Protein AF-A0A6S7JVI0-F1 (afdb_monomer_lite)

Organism: Paramuricea clavata (NCBI:txid317549)

Secondary structure (DSSP, 8-state):
-----PPPP-----------------SSS-EEEEEEEEE-TTSS-EEEEEEEEETT--EEEEESTTHHHHHHHHHSSSTTTT-EEEETTGGGTHHHHHHHHHHHTT---EEEEETTEEEEEEEGGGTEEEEEGGGTS-S-GGGHHHHHT-SS-PPPPP-TTT-SGGGTT--SSPPPGGGG-GGGS-HHHHHHHHHHHHHHHHTT-

pLDDT: mean 85.47, std 18.98, range [30.75, 98.62]

Structure (mmCIF, N/CA/C/O backbone):
data_AF-A0A6S7JVI0-F1
#
_entry.id   AF-A0A6S7JVI0-F1
#
loop_
_atom_site.group_PDB
_atom_site.id
_atom_site.type_symbol
_atom_site.label_atom_id
_atom_site.label_alt_id
_atom_site.label_comp_id
_atom_site.label_asym_id
_atom_site.label_entity_id
_atom_site.label_seq_id
_atom_site.pdbx_PDB_ins_code
_atom_site.Cartn_x
_atom_site.Cartn_y
_atom_site.Cartn_z
_atom_site.occupancy
_atom_site.B_iso_or_equiv
_atom_site.auth_seq_id
_atom_site.auth_comp_id
_atom_site.auth_asym_id
_atom_site.auth_atom_id
_atom_site.pdbx_PDB_model_num
ATOM 1 N N . MET A 1 1 ? -23.544 -2.075 -13.991 1.00 35.91 1 MET A N 1
ATOM 2 C CA . MET A 1 1 ? -24.342 -3.307 -13.804 1.00 35.91 1 MET A CA 1
ATOM 3 C C . MET A 1 1 ? -23.448 -4.317 -13.113 1.00 35.91 1 MET A C 1
ATOM 5 O O . MET A 1 1 ? -22.547 -4.844 -13.748 1.00 35.91 1 MET A O 1
ATOM 9 N N . HIS A 1 2 ? -23.623 -4.495 -11.808 1.00 31.53 2 HIS A N 1
ATOM 10 C CA . HIS A 1 2 ? -22.890 -5.502 -11.042 1.00 31.53 2 HIS A CA 1
ATOM 11 C C . HIS A 1 2 ? -23.542 -6.876 -11.232 1.00 31.53 2 HIS A C 1
ATOM 13 O O . HIS A 1 2 ? -24.773 -6.946 -11.212 1.00 31.53 2 HIS A O 1
ATOM 19 N N . PRO A 1 3 ? -22.775 -7.968 -11.363 1.00 35.03 3 PRO A N 1
ATOM 20 C CA . PRO A 1 3 ? -23.314 -9.294 -11.145 1.00 35.03 3 PRO A CA 1
ATOM 21 C C . PRO A 1 3 ? -23.235 -9.620 -9.649 1.00 35.03 3 PRO A C 1
ATOM 23 O O . PRO A 1 3 ? -22.170 -9.917 -9.113 1.00 35.03 3 PRO A O 1
ATOM 26 N N . VAL A 1 4 ? -24.387 -9.555 -8.982 1.00 38.38 4 VAL A N 1
ATOM 27 C CA . VAL A 1 4 ? -24.609 -10.159 -7.663 1.00 38.38 4 VAL A CA 1
ATOM 28 C C . VAL A 1 4 ? -24.626 -11.675 -7.857 1.00 38.38 4 VAL A C 1
ATOM 30 O O . VAL A 1 4 ? -25.424 -12.182 -8.644 1.00 38.38 4 VAL A O 1
ATOM 33 N N . LYS A 1 5 ? -23.752 -12.411 -7.166 1.00 41.78 5 LYS A N 1
ATOM 34 C CA . LYS A 1 5 ? -23.909 -13.862 -7.004 1.00 41.78 5 LYS A CA 1
ATOM 35 C C . LYS A 1 5 ? -24.616 -14.127 -5.677 1.00 41.78 5 LYS A C 1
ATOM 37 O O . LYS A 1 5 ? -24.067 -13.841 -4.617 1.00 41.78 5 LYS A O 1
ATOM 42 N N . GLU A 1 6 ? -25.831 -14.662 -5.755 1.00 39.50 6 GLU A N 1
ATOM 43 C CA . GLU A 1 6 ? -26.578 -15.201 -4.615 1.00 39.50 6 GLU A CA 1
ATOM 44 C C . GLU A 1 6 ? -25.864 -16.439 -4.039 1.00 39.50 6 GLU A C 1
ATOM 46 O O . GLU A 1 6 ? -25.374 -17.290 -4.785 1.00 39.50 6 GLU A O 1
ATOM 51 N N . LYS A 1 7 ? -25.814 -16.551 -2.704 1.00 43.53 7 LYS A N 1
ATOM 52 C CA . LYS A 1 7 ? -25.431 -17.783 -1.989 1.00 43.53 7 LYS A CA 1
ATOM 53 C C . LYS A 1 7 ? -26.695 -18.573 -1.610 1.00 43.53 7 LYS A C 1
ATOM 55 O O . LYS A 1 7 ? -27.713 -17.949 -1.310 1.00 43.53 7 LYS A O 1
ATOM 60 N N . PRO A 1 8 ? -26.652 -19.919 -1.583 1.00 34.69 8 PRO A N 1
ATOM 61 C CA . PRO A 1 8 ? -27.821 -20.729 -1.264 1.00 34.69 8 PRO A CA 1
ATOM 62 C C . PRO A 1 8 ? -28.153 -20.673 0.234 1.00 34.69 8 PRO A C 1
ATOM 64 O O . PRO A 1 8 ? -27.266 -20.570 1.083 1.00 34.69 8 PRO A O 1
ATOM 67 N N . ALA A 1 9 ? -29.450 -20.755 0.538 1.00 36.62 9 ALA A N 1
ATOM 68 C CA . ALA A 1 9 ? -29.998 -20.784 1.890 1.00 36.62 9 ALA A CA 1
ATOM 69 C C . ALA A 1 9 ? -29.515 -22.017 2.673 1.00 36.62 9 ALA A C 1
ATOM 71 O O . ALA A 1 9 ? -29.503 -23.129 2.145 1.00 36.62 9 ALA A O 1
ATOM 72 N N . ARG A 1 10 ? -29.145 -21.825 3.945 1.00 36.16 10 ARG A N 1
ATOM 73 C CA . ARG A 1 10 ? -28.820 -22.914 4.874 1.00 36.16 10 ARG A CA 1
ATOM 74 C C . ARG A 1 10 ? -30.061 -23.231 5.709 1.00 36.16 10 ARG A C 1
ATOM 76 O O . ARG A 1 10 ? -30.545 -22.370 6.440 1.00 36.16 10 ARG A O 1
ATOM 83 N N . GLU A 1 11 ? -30.585 -24.442 5.542 1.00 32.06 11 GLU A N 1
ATOM 84 C CA . GLU A 1 11 ? -31.687 -24.994 6.332 1.00 32.06 11 GLU A CA 1
ATOM 85 C C . GLU A 1 11 ? -31.335 -25.061 7.823 1.00 32.06 11 GLU A C 1
ATOM 87 O O . GLU A 1 11 ? -30.199 -25.324 8.218 1.00 32.06 11 GLU A O 1
ATOM 92 N N . THR A 1 12 ? -32.350 -24.817 8.645 1.00 38.03 12 THR A N 1
ATOM 93 C CA . THR A 1 12 ? -32.326 -24.896 10.103 1.00 38.03 12 THR A CA 1
ATOM 94 C C . THR A 1 12 ? -32.319 -26.355 10.563 1.00 38.03 12 THR A C 1
ATOM 96 O O . THR A 1 12 ? -33.275 -27.081 10.297 1.00 38.03 12 THR A O 1
ATOM 99 N N . GLY A 1 13 ? -31.289 -26.757 11.306 1.00 30.75 13 GLY A N 1
ATOM 100 C CA . GLY A 1 13 ? -31.221 -28.029 12.026 1.00 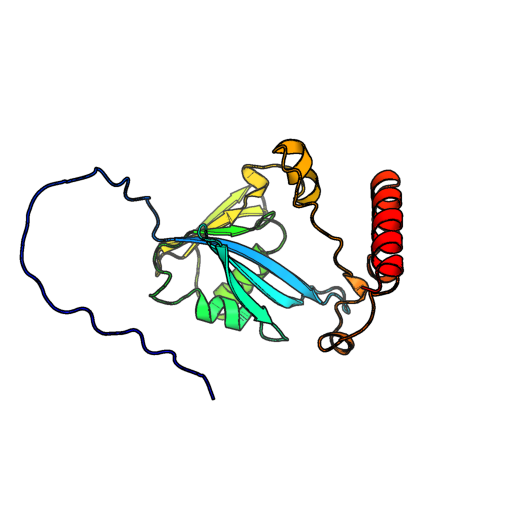30.75 13 GLY A CA 1
ATOM 101 C C . GLY A 1 13 ? -30.699 -27.785 13.440 1.00 30.75 13 GLY A C 1
ATOM 102 O O . GLY A 1 13 ? -29.619 -27.231 13.612 1.00 30.75 13 GLY A O 1
ATOM 103 N N . LEU A 1 14 ? -31.528 -28.124 14.424 1.00 32.78 14 LEU A N 1
ATOM 104 C CA . LEU A 1 14 ? -31.299 -28.007 15.862 1.00 32.78 14 LEU A CA 1
ATOM 105 C C . LEU A 1 14 ? -30.276 -29.034 16.373 1.00 32.78 14 LEU A C 1
ATOM 107 O O . LEU A 1 14 ? -30.321 -30.180 15.946 1.00 32.78 14 LEU A O 1
ATOM 111 N N . CYS A 1 15 ? -29.481 -28.574 17.346 1.00 34.09 15 CYS A N 1
ATOM 112 C CA . CYS A 1 15 ? -28.857 -29.287 18.468 1.00 34.09 15 CYS A CA 1
ATOM 113 C C . CYS A 1 15 ? -28.076 -30.577 18.178 1.00 34.09 15 CYS A C 1
ATOM 115 O O . CYS A 1 15 ? -28.681 -31.615 17.961 1.00 34.09 15 CYS A O 1
ATOM 117 N N . ASP A 1 16 ? -26.756 -30.506 18.362 1.00 32.28 16 ASP A N 1
ATOM 118 C CA . ASP A 1 16 ? -26.021 -31.448 19.211 1.00 32.28 16 ASP A CA 1
ATOM 119 C C . ASP A 1 16 ? -24.848 -30.687 19.857 1.00 32.28 16 ASP A C 1
ATOM 121 O O . ASP A 1 16 ? -24.074 -30.010 19.177 1.00 32.28 16 ASP A O 1
ATOM 125 N N . ASP A 1 17 ? -24.812 -30.724 21.190 1.00 45.59 17 ASP A N 1
ATOM 126 C CA . ASP A 1 17 ? -23.755 -30.181 22.041 1.00 45.59 17 ASP A CA 1
ATOM 127 C C . ASP A 1 17 ? -22.483 -31.053 21.960 1.00 45.59 17 ASP A C 1
ATOM 129 O O . ASP A 1 17 ? -22.555 -32.249 21.687 1.00 45.59 17 ASP A O 1
ATOM 133 N N . GLU A 1 18 ? -21.348 -30.436 22.311 1.00 41.06 18 GLU A N 1
ATOM 134 C CA . GLU A 1 18 ? -20.009 -31.009 22.563 1.00 41.06 18 GLU A CA 1
ATOM 135 C C . GLU A 1 18 ? -19.001 -31.044 21.398 1.00 41.06 18 GLU A C 1
ATOM 137 O O . GLU A 1 18 ? -18.786 -32.051 20.729 1.00 41.06 18 GLU A O 1
ATOM 142 N N . ALA A 1 19 ? -18.261 -29.940 21.262 1.00 35.78 19 ALA A N 1
ATOM 143 C CA . ALA A 1 19 ? -16.839 -29.888 21.618 1.00 35.78 19 ALA A CA 1
ATOM 144 C C . ALA A 1 19 ? -16.397 -28.415 21.597 1.00 35.78 19 ALA A C 1
ATOM 146 O O . ALA A 1 19 ? -16.261 -27.823 20.528 1.00 35.78 19 ALA A O 1
ATOM 147 N N . ASP A 1 20 ? -16.193 -27.811 22.774 1.00 41.53 20 ASP A N 1
ATOM 148 C CA . ASP A 1 20 ? -15.414 -26.572 22.891 1.00 41.53 20 ASP A CA 1
ATOM 149 C C . ASP A 1 20 ? -13.962 -26.920 22.521 1.00 41.53 20 ASP A C 1
ATOM 151 O O . ASP A 1 20 ? -13.127 -27.247 23.368 1.00 41.53 20 ASP A O 1
AT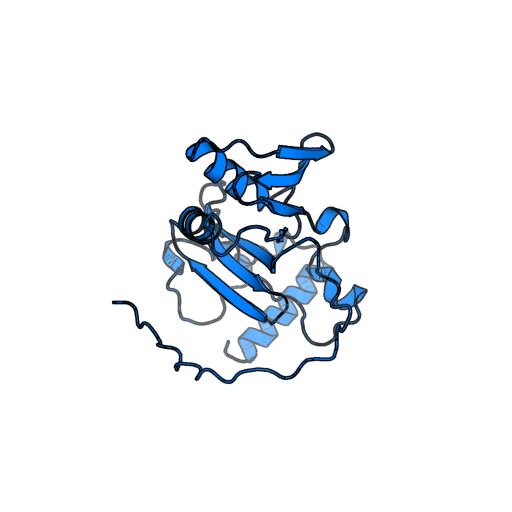OM 155 N N . GLU A 1 21 ? -13.664 -26.915 21.222 1.00 42.53 21 GLU A N 1
ATOM 156 C CA . GLU A 1 21 ? -12.312 -26.622 20.781 1.00 42.53 21 GLU A CA 1
ATOM 157 C C . GLU A 1 21 ? -12.037 -25.191 21.233 1.00 42.53 21 GLU A C 1
ATOM 159 O O . GLU A 1 21 ? -12.765 -24.265 20.875 1.00 42.53 21 GLU A O 1
ATOM 164 N N . ASP A 1 22 ? -11.009 -25.022 22.059 1.00 44.12 22 ASP A N 1
ATOM 165 C CA . ASP A 1 22 ? -10.466 -23.730 22.463 1.00 44.12 22 ASP A CA 1
ATOM 166 C C . ASP A 1 22 ? -9.875 -23.063 21.206 1.00 44.12 22 ASP A C 1
ATOM 168 O O . ASP A 1 22 ? -8.665 -23.047 20.965 1.00 44.12 22 ASP A O 1
ATOM 172 N N . VAL A 1 23 ? -10.760 -22.607 20.312 1.00 48.44 23 VAL A N 1
ATOM 173 C CA . VAL A 1 23 ? -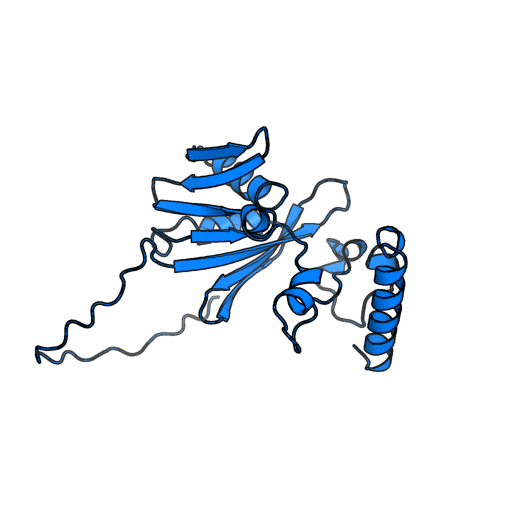10.416 -21.845 19.124 1.00 48.44 23 VAL A CA 1
ATOM 174 C C . VAL A 1 23 ? -9.824 -20.578 19.682 1.00 48.44 23 VAL A C 1
ATOM 176 O O . VAL A 1 23 ? -10.539 -19.751 20.252 1.00 48.44 23 VAL A O 1
ATOM 179 N N . HIS A 1 24 ? -8.508 -20.443 19.543 1.00 48.53 24 HIS A N 1
ATOM 180 C CA . HIS A 1 24 ? -7.802 -19.216 19.839 1.00 48.53 24 HIS A CA 1
ATOM 181 C C . HIS A 1 24 ? -8.510 -18.090 19.081 1.00 48.53 24 HIS A C 1
ATOM 183 O O . HIS A 1 24 ? -8.281 -17.884 17.890 1.00 48.53 24 HIS A O 1
ATOM 189 N N . LYS A 1 25 ? -9.432 -17.391 19.755 1.00 49.66 25 LYS A N 1
ATOM 190 C CA . LYS A 1 25 ? -10.075 -16.206 19.204 1.00 49.66 25 LYS A CA 1
ATOM 191 C C . LYS A 1 25 ? -8.956 -15.201 19.075 1.00 49.66 25 LYS A C 1
ATOM 193 O O . LYS A 1 25 ? -8.493 -14.643 20.072 1.00 49.66 25 LYS A O 1
ATOM 198 N N . SER A 1 26 ? -8.455 -15.066 17.855 1.00 60.72 26 SER A N 1
ATOM 199 C CA . SER A 1 26 ? -7.447 -14.074 17.552 1.00 60.72 26 SER A CA 1
ATOM 200 C C . SER A 1 26 ? -7.992 -12.711 18.005 1.00 60.72 26 SER A C 1
ATOM 202 O O . SER A 1 26 ? -9.200 -12.468 17.972 1.00 60.72 26 SER A O 1
ATOM 204 N N . GLY A 1 27 ? -7.128 -11.824 18.500 1.00 73.56 27 GLY A N 1
ATOM 205 C CA . GLY A 1 27 ? -7.549 -10.498 18.976 1.00 73.56 27 GLY A CA 1
ATOM 206 C C . GLY A 1 27 ? -8.047 -9.559 17.866 1.00 73.56 27 GLY A C 1
ATOM 207 O O . GLY A 1 27 ? -8.213 -8.367 18.124 1.00 73.56 27 GLY A O 1
ATOM 208 N N . TYR A 1 28 ? -8.218 -10.070 16.646 1.00 79.94 28 TYR A N 1
ATOM 209 C CA . TYR A 1 28 ? -8.639 -9.379 15.435 1.00 79.94 28 TYR A CA 1
ATOM 210 C C . TYR A 1 28 ? -9.647 -10.238 14.655 1.00 79.94 28 TYR A C 1
ATOM 212 O O . TYR A 1 28 ? -9.742 -11.447 14.858 1.00 79.94 28 TYR A O 1
ATOM 220 N N . ASN A 1 29 ? -10.418 -9.606 13.771 1.00 88.19 29 ASN A N 1
ATOM 221 C CA . ASN A 1 29 ? -11.406 -10.316 12.952 1.00 88.19 29 ASN A CA 1
ATOM 222 C C . ASN A 1 29 ? -10.817 -10.817 11.628 1.00 88.19 29 ASN A C 1
ATOM 224 O O . ASN A 1 29 ? -11.204 -11.879 11.154 1.00 88.19 29 ASN A O 1
ATOM 228 N N . GLU A 1 30 ? -9.876 -10.067 11.053 1.00 93.31 30 GLU A N 1
ATOM 229 C CA . GLU A 1 30 ? -9.233 -10.393 9.780 1.00 93.31 30 GLU A CA 1
ATOM 230 C C . GLU A 1 30 ? -7.829 -9.776 9.707 1.00 93.31 30 GLU A C 1
ATOM 232 O O . GLU A 1 30 ? -7.605 -8.686 10.245 1.00 93.31 30 GLU A O 1
ATOM 237 N N . LEU A 1 31 ? -6.890 -10.466 9.054 1.00 96.94 31 LEU A N 1
ATOM 238 C CA . LEU A 1 31 ? -5.562 -9.955 8.720 1.00 96.94 31 LEU A CA 1
ATOM 239 C C . LEU A 1 31 ? -5.467 -9.750 7.204 1.00 96.94 31 LEU A C 1
ATOM 241 O O . LEU A 1 31 ? -5.609 -10.693 6.427 1.00 96.94 31 LEU A O 1
ATOM 245 N N . LEU A 1 32 ? -5.215 -8.508 6.798 1.00 97.81 32 LEU A N 1
ATOM 246 C CA . LEU A 1 32 ? -5.185 -8.072 5.407 1.00 97.81 32 LEU A CA 1
ATOM 247 C C . LEU A 1 32 ? -3.825 -7.464 5.079 1.00 97.81 32 LEU A C 1
ATOM 249 O O . LEU A 1 32 ? -3.348 -6.567 5.774 1.00 97.81 32 LEU A O 1
ATOM 253 N N . PHE A 1 33 ? -3.214 -7.910 3.992 1.00 97.62 33 PHE A N 1
ATOM 254 C CA . PHE A 1 33 ? -1.975 -7.362 3.453 1.00 97.62 33 PHE A CA 1
ATOM 255 C C . PHE A 1 33 ? -2.306 -6.471 2.268 1.00 97.62 33 PHE A C 1
ATOM 257 O O . PHE A 1 33 ? -3.101 -6.873 1.428 1.00 97.62 33 PHE A O 1
ATOM 264 N N . PHE A 1 34 ? -1.712 -5.283 2.180 1.00 98.06 34 PHE A N 1
ATOM 265 C CA . PHE A 1 34 ? -1.966 -4.387 1.054 1.00 98.06 34 PHE A CA 1
ATOM 266 C C . PHE A 1 34 ? -0.712 -3.666 0.566 1.00 98.06 34 PHE A C 1
ATOM 268 O O . PHE A 1 34 ? 0.232 -3.439 1.332 1.00 98.06 34 PHE A O 1
ATOM 275 N N . ASP A 1 35 ? -0.730 -3.280 -0.707 1.00 96.88 35 ASP A N 1
ATOM 276 C CA . ASP A 1 35 ? 0.298 -2.446 -1.327 1.00 96.88 35 ASP A CA 1
ATOM 277 C C . ASP A 1 35 ? -0.321 -1.509 -2.370 1.00 96.88 35 ASP A C 1
ATOM 279 O O . ASP A 1 35 ? -1.228 -1.904 -3.111 1.00 96.88 35 ASP A O 1
ATOM 283 N N . PHE A 1 36 ? 0.169 -0.269 -2.423 1.00 96.88 36 PHE A N 1
ATOM 284 C CA . PHE A 1 36 ? -0.183 0.690 -3.466 1.00 96.88 36 PHE A CA 1
ATOM 285 C C . PHE A 1 36 ? 0.906 0.752 -4.533 1.00 96.88 36 PHE A C 1
ATOM 287 O O . PHE A 1 36 ? 2.074 0.997 -4.226 1.00 96.88 36 PHE A O 1
ATOM 294 N N . GLU A 1 37 ? 0.498 0.693 -5.797 1.00 95.19 37 GLU A N 1
ATOM 295 C CA . GLU A 1 37 ? 1.310 1.186 -6.906 1.00 95.19 37 GLU A CA 1
ATOM 296 C C . GLU A 1 37 ? 0.851 2.594 -7.284 1.00 95.19 37 GLU A C 1
ATOM 298 O O . GLU A 1 37 ? -0.328 2.950 -7.171 1.00 95.19 37 GLU A O 1
ATOM 303 N N . CYS A 1 38 ? 1.809 3.428 -7.688 1.00 95.12 38 CYS A N 1
ATOM 304 C CA . CYS A 1 38 ? 1.561 4.844 -7.939 1.00 95.12 38 CYS A CA 1
ATOM 305 C C . CYS A 1 38 ? 2.125 5.305 -9.276 1.00 95.12 38 CYS A C 1
ATOM 307 O O . CYS A 1 38 ? 3.235 4.918 -9.666 1.00 95.12 38 CYS A O 1
ATOM 309 N N . ILE A 1 39 ? 1.393 6.210 -9.917 1.00 94.25 39 ILE A N 1
ATOM 310 C CA . ILE A 1 39 ? 1.906 7.068 -10.984 1.00 94.25 39 ILE A CA 1
ATOM 311 C C . ILE A 1 39 ? 2.804 8.127 -10.334 1.00 94.25 39 ILE A C 1
ATOM 313 O O . ILE A 1 39 ? 2.543 8.575 -9.217 1.00 94.25 39 ILE A O 1
ATOM 317 N N . GLN A 1 40 ? 3.900 8.488 -11.010 1.00 91.06 40 GLN A N 1
ATOM 318 C CA . GLN A 1 40 ? 4.939 9.380 -10.464 1.00 91.06 40 GLN A CA 1
ATOM 319 C C . GLN A 1 40 ? 5.361 10.490 -11.446 1.00 91.06 40 GLN A C 1
ATOM 321 O O . GLN A 1 40 ? 6.417 11.101 -11.285 1.00 91.06 40 GLN A O 1
ATOM 326 N N . GLU A 1 41 ? 4.568 10.758 -12.490 1.00 85.75 41 GLU A N 1
ATOM 327 C CA . GLU A 1 41 ? 4.965 11.615 -13.624 1.00 85.75 41 GLU A CA 1
ATOM 328 C C . GLU A 1 41 ? 5.343 13.045 -13.219 1.00 85.75 41 GLU A C 1
ATOM 330 O O . GLU A 1 41 ? 6.271 13.621 -13.786 1.00 85.75 41 GLU A O 1
ATOM 335 N N . ASN A 1 42 ? 4.679 13.587 -12.198 1.00 85.75 42 ASN A N 1
ATOM 336 C CA . ASN A 1 42 ? 4.868 14.963 -11.736 1.00 85.75 42 ASN A CA 1
ATOM 337 C C . ASN A 1 42 ? 5.729 15.055 -10.464 1.00 85.75 42 ASN A C 1
ATOM 339 O O . ASN A 1 42 ? 5.706 16.068 -9.767 1.00 85.75 42 ASN A O 1
ATOM 343 N N . GLY A 1 43 ? 6.446 13.981 -10.110 1.00 84.69 43 GLY A N 1
ATOM 344 C CA . GLY A 1 43 ? 7.211 13.888 -8.859 1.00 84.69 43 GLY A CA 1
ATOM 345 C C . GLY A 1 43 ? 6.348 13.742 -7.598 1.00 84.69 43 GLY A C 1
ATOM 346 O O . GLY A 1 43 ? 6.881 13.682 -6.494 1.00 84.69 43 GLY A O 1
ATOM 347 N N . THR A 1 44 ? 5.026 13.667 -7.759 1.00 90.00 44 THR A N 1
ATOM 348 C CA . THR A 1 44 ? 4.065 13.299 -6.715 1.00 90.00 44 THR A CA 1
ATOM 349 C C . THR A 1 44 ? 3.603 11.875 -6.977 1.00 90.00 44 THR A C 1
ATOM 351 O O . THR A 1 44 ? 3.408 11.497 -8.129 1.00 90.00 44 THR A O 1
ATOM 354 N N . HIS A 1 45 ? 3.476 11.088 -5.913 1.00 93.75 45 HIS A N 1
ATOM 355 C CA . HIS A 1 45 ? 3.007 9.713 -5.993 1.00 93.75 45 HIS A CA 1
ATOM 356 C C . HIS A 1 45 ? 1.489 9.702 -5.846 1.00 93.75 45 HIS A C 1
ATOM 358 O O . HIS A 1 45 ? 0.969 10.131 -4.817 1.00 93.75 45 HIS A O 1
ATOM 364 N N . GLU A 1 46 ? 0.796 9.209 -6.863 1.00 94.94 46 GLU A N 1
ATOM 365 C CA . GLU A 1 46 ? -0.663 9.120 -6.897 1.00 94.94 46 GLU A CA 1
ATOM 366 C C . GLU A 1 46 ? -1.067 7.650 -7.064 1.00 94.94 46 GLU A C 1
ATOM 368 O O . GLU A 1 46 ? -0.700 7.046 -8.077 1.00 94.94 46 GLU A O 1
ATOM 373 N N . PRO A 1 47 ? -1.766 7.040 -6.085 1.00 96.69 47 PRO A N 1
ATOM 374 C CA . PRO A 1 47 ? -2.172 5.645 -6.181 1.00 96.69 47 PRO A CA 1
ATOM 375 C C . PRO A 1 47 ? -3.083 5.406 -7.380 1.00 96.69 47 PRO A C 1
ATOM 377 O O . PRO A 1 47 ? -4.131 6.038 -7.495 1.00 96.69 47 PRO A O 1
ATOM 380 N N . ASN A 1 48 ? -2.702 4.460 -8.234 1.00 96.25 48 ASN A N 1
ATOM 381 C CA . ASN A 1 48 ? -3.493 4.034 -9.391 1.00 96.25 48 ASN A CA 1
ATOM 382 C C . ASN A 1 48 ? -3.796 2.529 -9.386 1.00 96.25 48 ASN A C 1
ATOM 384 O O . ASN A 1 48 ? -4.532 2.052 -10.250 1.00 96.25 48 ASN A O 1
ATOM 388 N N . LEU A 1 49 ? -3.226 1.794 -8.429 1.00 96.62 49 LEU A N 1
ATOM 389 C CA . LEU A 1 49 ? -3.560 0.411 -8.128 1.00 96.62 49 LEU A CA 1
ATOM 390 C C . LEU A 1 49 ? -3.355 0.157 -6.629 1.00 96.62 49 LEU A C 1
ATOM 392 O O . LEU A 1 49 ? -2.352 0.576 -6.053 1.00 96.62 49 LEU A O 1
ATOM 396 N N . CYS A 1 50 ? -4.304 -0.527 -6.003 1.00 98.19 50 CYS A N 1
ATOM 397 C CA . CYS A 1 50 ? -4.189 -1.086 -4.661 1.00 98.19 50 CYS A CA 1
ATOM 398 C C . CYS A 1 50 ? -4.549 -2.562 -4.742 1.00 98.19 50 CYS A C 1
ATOM 400 O O . CYS A 1 50 ? -5.627 -2.895 -5.244 1.00 98.19 50 CYS A O 1
ATOM 402 N N . VAL A 1 51 ? -3.664 -3.427 -4.256 1.00 97.62 51 VAL A N 1
ATOM 403 C CA . VAL A 1 51 ? -3.918 -4.867 -4.152 1.00 97.62 51 VAL A CA 1
ATOM 404 C C . VAL A 1 51 ? -3.965 -5.239 -2.683 1.00 97.62 51 VAL A C 1
ATOM 406 O O . VAL A 1 51 ? -3.089 -4.838 -1.918 1.00 97.62 51 VAL A O 1
ATOM 409 N N . ILE A 1 52 ? -4.993 -5.993 -2.308 1.00 98.25 52 ILE A N 1
ATOM 410 C CA . ILE A 1 52 ? -5.221 -6.498 -0.961 1.00 98.25 52 ILE A CA 1
ATOM 411 C C . ILE A 1 52 ? -5.293 -8.015 -1.043 1.00 98.25 52 ILE A C 1
ATOM 413 O O . ILE A 1 52 ? -5.948 -8.536 -1.941 1.00 98.25 52 ILE A O 1
ATOM 417 N N . GLN A 1 53 ? -4.671 -8.707 -0.096 1.00 97.31 53 GLN A N 1
ATOM 418 C CA . GLN A 1 53 ? -4.755 -10.155 0.044 1.00 97.31 53 GLN A CA 1
ATOM 419 C C . GLN A 1 53 ? -4.974 -10.531 1.515 1.00 97.31 53 GLN A C 1
ATOM 421 O O . GLN A 1 53 ? -4.365 -9.924 2.399 1.00 97.31 53 GLN A O 1
ATOM 426 N N . ASN A 1 54 ? -5.832 -11.513 1.793 1.00 95.94 54 ASN A N 1
ATOM 427 C CA . ASN A 1 54 ? -5.998 -12.076 3.140 1.00 95.94 54 ASN A CA 1
ATOM 428 C C . ASN A 1 54 ? -5.151 -13.352 3.334 1.00 95.94 54 ASN A C 1
ATOM 430 O O . ASN A 1 54 ? -4.494 -13.837 2.414 1.00 95.94 54 ASN A O 1
ATOM 434 N N . GLU A 1 55 ? -5.181 -13.938 4.531 1.00 92.81 55 GLU A N 1
ATOM 435 C CA . GLU A 1 55 ? -4.441 -15.175 4.840 1.00 92.81 55 GLU A CA 1
ATOM 436 C C . GLU A 1 55 ? -4.924 -16.409 4.053 1.00 92.81 55 GLU A C 1
AT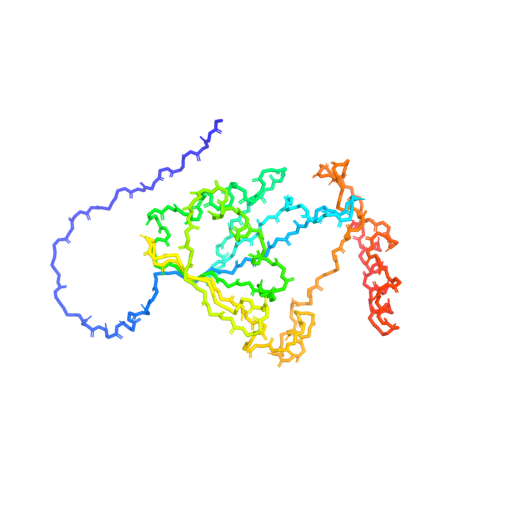OM 438 O O . GLU A 1 55 ? -4.168 -17.367 3.891 1.00 92.81 55 GLU A O 1
ATOM 443 N N . ALA A 1 56 ? -6.164 -16.395 3.552 1.00 92.88 56 ALA A N 1
ATOM 444 C CA . ALA A 1 56 ? -6.721 -17.461 2.718 1.00 92.88 56 ALA A CA 1
ATOM 445 C C . ALA A 1 56 ? -6.304 -17.348 1.238 1.00 92.88 56 ALA A C 1
ATOM 447 O O . ALA A 1 56 ? -6.534 -18.283 0.468 1.00 92.88 56 ALA A O 1
ATOM 448 N N . GLY A 1 57 ? -5.679 -16.232 0.846 1.00 91.56 57 GLY A N 1
ATOM 449 C CA . GLY A 1 57 ? -5.306 -15.937 -0.535 1.00 91.56 57 GLY A CA 1
ATOM 450 C C . GLY A 1 57 ? -6.425 -15.305 -1.365 1.00 91.56 57 GLY A C 1
ATOM 451 O O . GLY A 1 57 ? -6.276 -15.204 -2.581 1.00 91.56 57 GLY A O 1
ATOM 452 N N . ASP A 1 58 ? -7.529 -14.876 -0.745 1.00 95.81 58 ASP A N 1
ATOM 453 C CA . ASP A 1 58 ? -8.522 -14.049 -1.430 1.00 95.81 58 ASP A CA 1
ATOM 454 C C . ASP A 1 58 ? -7.921 -12.671 -1.718 1.00 95.81 58 ASP A C 1
ATOM 456 O O . ASP A 1 58 ? -7.245 -12.091 -0.865 1.00 95.81 58 ASP A O 1
ATOM 460 N N . GLU A 1 59 ? -8.191 -12.145 -2.914 1.00 96.88 59 GLU A N 1
ATOM 461 C CA . GLU A 1 59 ? -7.645 -10.874 -3.382 1.00 96.88 59 GLU A CA 1
ATOM 462 C C . GLU A 1 59 ? -8.735 -9.859 -3.733 1.00 96.88 59 GLU A C 1
ATOM 464 O O . GLU A 1 59 ? -9.755 -10.184 -4.351 1.00 96.88 59 GLU A O 1
ATOM 469 N N . TRP A 1 60 ? -8.467 -8.596 -3.403 1.00 97.94 60 TRP A N 1
ATOM 470 C CA . TRP A 1 60 ? -9.252 -7.438 -3.825 1.00 97.94 60 TRP A CA 1
ATOM 471 C C . TRP A 1 60 ? -8.349 -6.432 -4.524 1.00 97.94 60 TRP A C 1
ATOM 473 O O . TRP A 1 60 ? -7.188 -6.250 -4.158 1.00 97.94 60 TRP A O 1
ATOM 483 N N . MET A 1 61 ? -8.900 -5.762 -5.533 1.00 97.88 61 MET A N 1
ATOM 484 C CA . MET A 1 61 ? -8.157 -4.827 -6.364 1.00 97.88 61 MET A CA 1
ATOM 485 C C . MET A 1 61 ? -8.971 -3.564 -6.621 1.00 97.88 61 MET A C 1
ATOM 487 O O . MET A 1 61 ? -10.125 -3.638 -7.045 1.00 97.88 61 MET A O 1
ATOM 491 N N . PHE A 1 62 ? -8.328 -2.417 -6.424 1.00 98.19 62 PHE A N 1
ATOM 492 C CA . PHE A 1 62 ? -8.833 -1.095 -6.794 1.00 98.19 62 PHE A CA 1
ATOM 493 C C . PHE A 1 62 ? -7.867 -0.481 -7.798 1.00 98.19 62 PHE A C 1
ATOM 495 O O . PHE A 1 62 ? -6.658 -0.582 -7.602 1.00 98.19 62 PHE A O 1
ATOM 502 N N . GLN A 1 63 ? -8.378 0.114 -8.874 1.00 96.00 63 GLN A N 1
ATOM 503 C CA . GLN A 1 63 ? -7.545 0.601 -9.974 1.00 96.00 63 GLN A CA 1
ATOM 504 C C . GLN A 1 63 ? -8.116 1.870 -10.611 1.00 96.00 63 GLN A C 1
ATOM 506 O O . GLN A 1 63 ? -9.331 2.017 -10.751 1.00 96.00 63 GLN A O 1
ATOM 511 N N . GLY A 1 64 ? -7.227 2.751 -11.065 1.00 94.38 64 GLY A N 1
ATOM 512 C CA . GLY A 1 64 ? -7.556 4.043 -11.670 1.00 94.38 64 GLY A CA 1
ATOM 513 C C . GLY A 1 64 ? -7.408 5.227 -10.712 1.00 94.38 64 GLY A C 1
ATOM 514 O O . GLY A 1 64 ? -6.950 5.089 -9.581 1.00 94.38 64 GLY A O 1
ATOM 515 N N . ASP A 1 65 ? -7.802 6.410 -11.170 1.00 93.56 65 ASP A N 1
ATOM 516 C CA . ASP A 1 65 ? -7.451 7.692 -10.536 1.00 93.56 65 ASP A CA 1
ATOM 517 C C . ASP A 1 65 ? -8.006 7.868 -9.110 1.00 93.56 65 ASP A C 1
ATOM 519 O O . ASP A 1 65 ? -7.469 8.639 -8.318 1.00 93.56 65 ASP A O 1
ATOM 523 N N . ASN A 1 66 ? -9.077 7.145 -8.758 1.00 95.88 66 ASN A N 1
ATOM 524 C CA . ASN A 1 66 ? -9.715 7.213 -7.440 1.00 95.88 66 ASN A CA 1
ATOM 525 C C . ASN A 1 66 ? -9.318 6.050 -6.508 1.00 95.88 66 ASN A C 1
ATOM 527 O O . ASN A 1 66 ? -9.924 5.884 -5.449 1.00 95.88 66 ASN A O 1
ATOM 531 N N . THR A 1 67 ? -8.295 5.264 -6.872 1.00 97.81 67 THR A N 1
ATOM 532 C CA . THR A 1 67 ? -7.869 4.028 -6.179 1.00 97.81 67 THR A CA 1
ATOM 533 C C . THR A 1 67 ? -7.819 4.176 -4.662 1.00 97.81 67 THR A C 1
ATOM 535 O O . THR A 1 67 ? -8.359 3.343 -3.940 1.00 97.81 67 THR A O 1
ATOM 538 N N . ARG A 1 68 ? -7.179 5.241 -4.159 1.00 98.06 68 ARG A N 1
ATOM 539 C CA . ARG A 1 68 ? -7.054 5.491 -2.716 1.00 98.06 68 ARG A CA 1
ATOM 540 C C . ARG A 1 68 ? -8.420 5.596 -2.037 1.00 98.06 68 ARG A C 1
ATOM 542 O O . ARG A 1 68 ? -8.608 5.018 -0.972 1.00 98.06 68 ARG A O 1
ATOM 549 N N . ASN A 1 69 ? -9.335 6.370 -2.617 1.00 98.19 69 ASN A N 1
ATOM 550 C CA . ASN A 1 69 ? -10.634 6.622 -2.004 1.00 98.19 69 ASN A CA 1
ATOM 551 C C . ASN A 1 69 ? -11.511 5.379 -2.084 1.00 98.19 69 ASN A C 1
ATOM 553 O O . ASN A 1 69 ? -12.060 5.001 -1.064 1.00 98.19 69 ASN A O 1
ATOM 557 N N . GLU A 1 70 ? -11.568 4.700 -3.231 1.00 98.62 70 GLU A N 1
ATOM 558 C CA . GLU A 1 70 ? -12.359 3.470 -3.376 1.00 98.62 70 GLU A CA 1
ATOM 559 C C . GLU A 1 70 ? -11.892 2.378 -2.407 1.00 98.62 70 GLU A C 1
ATOM 561 O O . GLU A 1 70 ? -12.708 1.739 -1.745 1.00 98.62 70 GLU A O 1
ATOM 566 N N . PHE A 1 71 ? -10.574 2.215 -2.262 1.00 98.62 71 PHE A N 1
ATOM 567 C CA . PHE A 1 71 ? -9.998 1.309 -1.274 1.00 98.62 71 PHE A CA 1
ATOM 568 C C . PHE A 1 71 ? -10.398 1.690 0.159 1.00 98.62 71 PHE A C 1
ATOM 570 O O . PHE A 1 71 ? -10.830 0.836 0.930 1.00 98.62 71 PHE A O 1
ATOM 577 N N . CYS A 1 72 ? -10.264 2.963 0.535 1.00 98.44 72 CYS A N 1
ATOM 578 C CA . CYS A 1 72 ? -10.595 3.410 1.885 1.00 98.44 72 CYS A CA 1
ATOM 579 C C . CYS A 1 72 ? -12.106 3.364 2.169 1.00 98.44 72 CYS A C 1
ATOM 581 O O . CYS A 1 72 ? -12.501 3.019 3.278 1.00 98.44 72 CYS A O 1
ATOM 583 N N . GLU A 1 73 ? -12.955 3.680 1.193 1.00 98.31 73 GLU A N 1
ATOM 584 C CA . GLU A 1 73 ? -14.414 3.560 1.286 1.00 98.31 73 GLU A CA 1
ATOM 585 C C . GLU A 1 73 ? -14.841 2.105 1.468 1.00 98.31 73 GLU A C 1
ATOM 587 O O . GLU A 1 73 ? -15.734 1.833 2.266 1.00 98.31 73 GLU A O 1
ATOM 592 N N . TRP A 1 74 ? -14.176 1.172 0.779 1.00 98.25 74 TRP A N 1
ATOM 593 C CA . TRP A 1 74 ? -14.361 -0.259 0.997 1.00 98.25 74 TRP A CA 1
ATOM 594 C C . TRP A 1 74 ? -13.882 -0.701 2.379 1.00 98.25 74 TRP A C 1
ATOM 596 O O . TRP A 1 74 ? -14.576 -1.474 3.025 1.00 98.25 74 TRP A O 1
ATOM 606 N N . LEU A 1 75 ? -12.720 -0.224 2.834 1.00 98.31 75 LEU A N 1
ATOM 607 C CA . LEU A 1 75 ? -12.109 -0.650 4.094 1.00 98.31 75 LEU A CA 1
ATOM 608 C C . LEU A 1 75 ? -12.844 -0.103 5.324 1.00 98.31 75 LEU A C 1
ATOM 610 O O . LEU A 1 75 ? -13.008 -0.804 6.318 1.00 98.31 75 LEU A O 1
ATOM 614 N N . PHE A 1 76 ? -13.266 1.161 5.303 1.00 97.75 76 PHE A N 1
ATOM 615 C CA . PHE A 1 76 ? -13.855 1.829 6.468 1.00 97.75 76 PHE A CA 1
ATOM 616 C C . PHE A 1 76 ? -15.365 1.583 6.587 1.00 97.75 76 PHE A C 1
ATOM 618 O O . PHE A 1 76 ? -16.149 2.505 6.826 1.00 97.75 76 PHE A O 1
ATOM 625 N N . THR A 1 77 ? -15.765 0.318 6.485 1.00 96.81 77 THR A N 1
ATOM 626 C CA . THR A 1 77 ? -17.137 -0.150 6.690 1.00 96.81 77 THR A CA 1
ATOM 627 C C . THR A 1 77 ? -17.240 -1.076 7.904 1.00 96.81 77 THR A C 1
ATOM 629 O O . THR A 1 77 ? -16.252 -1.414 8.558 1.00 96.81 77 THR A O 1
ATOM 632 N N . LYS A 1 78 ? -18.468 -1.479 8.251 1.00 94.94 78 LYS A N 1
ATOM 633 C CA . LYS A 1 78 ? -18.706 -2.409 9.362 1.00 94.94 78 LYS A CA 1
ATOM 634 C C . LYS A 1 78 ? -18.289 -3.841 9.049 1.00 94.94 78 LYS A C 1
ATOM 636 O O . LYS A 1 78 ? -18.019 -4.576 9.995 1.00 94.94 78 LYS A O 1
ATOM 641 N N . GLU A 1 79 ? -18.206 -4.221 7.774 1.00 95.12 79 GLU A N 1
ATOM 642 C CA . GLU A 1 79 ? -17.724 -5.549 7.385 1.00 95.12 79 GLU A CA 1
ATOM 643 C C . GLU A 1 79 ? -16.275 -5.798 7.835 1.00 95.12 79 GLU A C 1
ATOM 645 O O . GLU A 1 79 ? -15.959 -6.914 8.232 1.00 95.12 79 GLU A O 1
ATOM 650 N N . HIS A 1 80 ? -15.437 -4.755 7.867 1.00 96.38 80 HIS A N 1
ATOM 651 C CA . HIS A 1 80 ? -14.016 -4.843 8.239 1.00 96.38 80 HIS A CA 1
ATOM 652 C C . HIS A 1 80 ? -13.727 -4.393 9.676 1.00 96.38 80 HIS A C 1
ATOM 654 O O . HIS A 1 80 ? -12.577 -4.122 10.034 1.00 96.38 80 HIS A O 1
ATOM 660 N N . GLU A 1 81 ? -14.758 -4.268 10.524 1.00 96.44 81 GLU A N 1
ATOM 661 C CA . GLU A 1 81 ? -14.556 -3.889 11.925 1.00 96.44 81 GLU A CA 1
ATOM 662 C C . GLU A 1 81 ? -13.573 -4.867 12.588 1.00 96.44 81 GLU A C 1
ATOM 664 O O . GLU A 1 81 ? -13.748 -6.079 12.519 1.00 96.44 81 GLU A O 1
ATOM 669 N N . GLY A 1 82 ? -12.545 -4.346 13.258 1.00 96.56 82 GLY A N 1
ATOM 670 C CA . GLY A 1 82 ? -11.550 -5.148 13.968 1.00 96.56 82 GLY A CA 1
ATOM 671 C C . GLY A 1 82 ? -10.491 -5.813 13.086 1.00 96.56 82 GLY A C 1
ATOM 672 O O . GLY A 1 82 ? -9.778 -6.682 13.596 1.00 96.56 82 GLY A O 1
ATOM 673 N N . CYS A 1 83 ? -10.369 -5.451 11.803 1.00 97.38 83 CYS A N 1
ATOM 674 C CA . CYS A 1 83 ? -9.294 -5.969 10.959 1.00 97.38 83 CYS A CA 1
ATOM 675 C C . CYS A 1 83 ? -7.925 -5.341 11.286 1.00 97.38 83 CYS A C 1
ATOM 677 O O . CYS A 1 83 ? -7.806 -4.239 11.847 1.00 97.38 83 CYS A O 1
ATOM 679 N N . ILE A 1 84 ? -6.868 -6.059 10.914 1.00 98.19 84 ILE A N 1
ATOM 680 C CA . ILE A 1 84 ? -5.491 -5.578 10.914 1.00 98.19 84 ILE A CA 1
ATOM 681 C C . ILE A 1 84 ? -5.015 -5.484 9.467 1.00 98.19 84 ILE A C 1
ATOM 683 O O . ILE A 1 84 ? -4.917 -6.484 8.768 1.00 98.19 84 ILE A O 1
ATOM 687 N N . MET A 1 85 ? -4.656 -4.276 9.052 1.00 98.31 85 MET A N 1
ATOM 688 C CA . MET A 1 85 ? -4.035 -3.976 7.771 1.00 98.31 85 MET A CA 1
ATOM 689 C C . MET A 1 85 ? -2.514 -3.972 7.921 1.00 98.31 85 MET A C 1
ATOM 691 O O . MET A 1 85 ? -1.960 -3.267 8.767 1.00 98.31 85 MET A O 1
ATOM 695 N N . VAL A 1 86 ? -1.811 -4.704 7.072 1.00 97.88 86 VAL A N 1
ATOM 696 C CA . VAL A 1 86 ? -0.353 -4.795 7.072 1.00 97.88 86 VAL A CA 1
ATOM 697 C C . VAL A 1 86 ? 0.173 -4.334 5.724 1.00 97.88 86 VAL A C 1
ATOM 699 O O . VAL A 1 86 ? -0.176 -4.885 4.687 1.00 97.88 86 VAL A O 1
ATOM 702 N N . ALA A 1 87 ? 1.069 -3.352 5.741 1.00 97.50 87 ALA A N 1
ATOM 703 C CA . ALA A 1 87 ? 1.840 -2.978 4.562 1.00 97.50 87 ALA A CA 1
ATOM 704 C C . ALA A 1 87 ? 3.330 -3.034 4.877 1.00 97.50 87 ALA A C 1
ATOM 706 O O . ALA A 1 87 ? 3.781 -2.694 5.979 1.00 97.50 87 ALA A O 1
ATOM 707 N N . HIS A 1 88 ? 4.116 -3.452 3.890 1.00 95.12 88 HIS A N 1
ATOM 708 C CA . HIS A 1 88 ? 5.562 -3.423 4.014 1.00 95.12 88 HIS A CA 1
ATOM 709 C C . HIS A 1 88 ? 6.077 -2.012 3.740 1.00 95.12 88 HIS A C 1
ATOM 711 O O . HIS A 1 88 ? 5.817 -1.447 2.684 1.00 95.12 88 HIS A O 1
ATOM 717 N N . ASN A 1 89 ? 6.786 -1.432 4.712 1.00 95.19 89 ASN A N 1
ATOM 718 C CA . ASN A 1 89 ? 7.164 -0.017 4.725 1.00 95.19 89 ASN A CA 1
ATOM 719 C C . ASN A 1 89 ? 5.953 0.941 4.795 1.00 95.19 89 ASN A C 1
ATOM 721 O O . ASN A 1 89 ? 5.963 2.021 4.197 1.00 95.19 89 ASN A O 1
ATOM 725 N N . PHE A 1 90 ? 4.919 0.585 5.569 1.00 97.00 90 PHE A N 1
ATOM 726 C CA . PHE A 1 90 ? 3.777 1.467 5.849 1.00 97.00 90 PHE A CA 1
ATOM 727 C C . PHE A 1 90 ? 4.242 2.835 6.357 1.00 97.00 90 PHE A C 1
ATOM 729 O O . PHE A 1 90 ? 3.792 3.872 5.873 1.00 97.00 90 PHE A O 1
ATOM 736 N N . GLN A 1 91 ? 5.215 2.825 7.271 1.00 93.81 91 GLN A N 1
ATOM 737 C CA . GLN A 1 91 ? 5.742 4.013 7.942 1.00 93.81 91 GLN A CA 1
ATOM 738 C C . GLN A 1 91 ? 6.421 5.029 7.008 1.00 93.81 91 GLN A C 1
ATOM 740 O O . GLN A 1 91 ? 6.705 6.147 7.439 1.00 93.81 91 GLN A O 1
ATOM 745 N N . GLY A 1 92 ? 6.768 4.622 5.783 1.00 92.62 92 GLY A N 1
ATOM 746 C CA . GLY A 1 92 ? 7.524 5.430 4.828 1.00 92.62 92 GLY A CA 1
ATOM 747 C C . GLY A 1 92 ? 6.872 5.569 3.457 1.00 92.62 92 GLY A C 1
ATOM 748 O O . GLY A 1 92 ? 7.453 6.237 2.607 1.00 92.62 92 GLY A O 1
ATOM 749 N N . TYR A 1 93 ? 5.717 4.940 3.223 1.00 93.75 93 TYR A N 1
ATOM 750 C CA . TYR A 1 93 ? 5.056 4.984 1.922 1.00 93.75 93 TYR A CA 1
ATOM 751 C C . TYR A 1 93 ? 3.533 4.866 2.039 1.00 93.75 93 TYR A C 1
ATOM 753 O O . TYR A 1 93 ? 2.844 5.882 2.115 1.00 93.75 93 TYR A O 1
ATOM 761 N N . ASN A 1 94 ? 3.010 3.639 2.147 1.00 95.75 94 ASN A N 1
ATOM 762 C CA . ASN A 1 94 ? 1.572 3.350 2.119 1.00 95.75 94 ASN A CA 1
ATOM 763 C C . ASN A 1 94 ? 0.770 4.153 3.166 1.00 95.75 94 ASN A C 1
ATOM 765 O O . ASN A 1 94 ? -0.340 4.610 2.894 1.00 95.75 94 ASN A O 1
ATOM 769 N N . GLY A 1 95 ? 1.347 4.404 4.347 1.00 95.62 95 GLY A N 1
ATOM 770 C CA . GLY A 1 95 ? 0.690 5.147 5.419 1.00 95.62 95 GLY A CA 1
ATOM 771 C C . GLY A 1 95 ? 0.409 6.618 5.113 1.00 95.62 95 GLY A C 1
ATOM 772 O O . GLY A 1 95 ? -0.463 7.196 5.761 1.00 95.62 95 GLY A O 1
ATOM 773 N N . TYR A 1 96 ? 1.084 7.245 4.144 1.00 95.19 96 TYR A N 1
ATOM 774 C CA . TYR A 1 96 ? 0.779 8.628 3.754 1.00 95.19 96 TYR A CA 1
ATOM 775 C C . TYR A 1 96 ? -0.592 8.741 3.083 1.00 95.19 96 TYR A C 1
ATOM 777 O O . TYR A 1 96 ? -1.356 9.648 3.407 1.00 95.19 96 TYR A O 1
ATOM 785 N N . PHE A 1 97 ? -0.945 7.782 2.227 1.00 97.50 97 PHE A N 1
ATOM 786 C CA . PHE A 1 97 ? -2.234 7.774 1.534 1.00 97.50 97 PHE A CA 1
ATOM 787 C C . PHE A 1 97 ? -3.399 7.534 2.496 1.00 97.50 97 PHE A C 1
ATOM 789 O O . PHE A 1 97 ? -4.430 8.197 2.394 1.00 97.50 97 PHE A O 1
ATOM 796 N N . ILE A 1 98 ? -3.206 6.654 3.484 1.00 98.12 98 ILE A N 1
ATOM 797 C CA . ILE A 1 98 ? -4.206 6.410 4.533 1.00 98.12 98 ILE A CA 1
ATOM 798 C C . ILE A 1 98 ? -4.407 7.661 5.390 1.00 98.12 98 ILE A C 1
ATOM 800 O O . ILE A 1 98 ? -5.541 8.081 5.607 1.00 98.12 98 ILE A O 1
ATOM 804 N N . GLN A 1 99 ? -3.318 8.296 5.840 1.00 96.50 99 GLN A N 1
ATOM 805 C CA . GLN A 1 99 ? -3.400 9.549 6.601 1.00 96.50 99 GLN A CA 1
ATOM 806 C C . GLN A 1 99 ? -4.138 10.635 5.831 1.00 96.50 99 GLN A C 1
ATOM 808 O O . GLN A 1 99 ? -4.972 11.326 6.411 1.00 96.50 99 GLN A O 1
ATOM 813 N N . GLN A 1 100 ? -3.832 10.784 4.541 1.00 96.62 100 GLN A N 1
ATOM 814 C CA . GLN A 1 100 ? -4.462 11.792 3.706 1.00 96.62 100 GLN A CA 1
ATOM 815 C C . GLN A 1 100 ? -5.976 11.567 3.617 1.00 96.62 100 GLN A C 1
ATOM 817 O O . GLN A 1 100 ? -6.736 12.500 3.864 1.00 96.62 100 GLN A O 1
ATOM 822 N N . TYR A 1 101 ? -6.415 10.332 3.356 1.00 98.25 101 TYR A N 1
ATOM 823 C CA . TYR A 1 101 ? -7.841 10.004 3.317 1.00 98.25 101 TYR A CA 1
ATOM 824 C C . TYR A 1 101 ? -8.539 10.287 4.655 1.00 98.25 101 TYR A C 1
ATOM 826 O O . TYR A 1 101 ? -9.598 10.914 4.685 1.00 98.25 101 TYR A O 1
ATOM 834 N N . LEU A 1 102 ? -7.949 9.855 5.775 1.00 98.00 102 LEU A N 1
ATOM 835 C CA . LEU A 1 102 ? -8.524 10.086 7.104 1.00 98.00 102 LEU A CA 1
ATOM 836 C C . LEU A 1 102 ? -8.624 11.581 7.423 1.00 98.00 102 LEU A C 1
ATOM 838 O O . LEU A 1 102 ? -9.653 12.031 7.925 1.00 98.00 102 LEU A O 1
ATOM 842 N N . HIS A 1 103 ? -7.590 12.354 7.086 1.00 97.19 103 HIS A N 1
ATOM 843 C CA . HIS A 1 103 ? -7.566 13.800 7.280 1.00 97.19 103 HIS A CA 1
ATOM 844 C C . HIS A 1 103 ? -8.654 14.513 6.466 1.00 97.19 103 HIS A C 1
ATOM 846 O O . HIS A 1 103 ? -9.393 15.323 7.025 1.00 97.19 103 HIS A O 1
ATOM 852 N N . GLU A 1 104 ? -8.793 14.178 5.180 1.00 97.81 104 GLU A N 1
ATOM 853 C CA . GLU A 1 104 ? -9.831 14.726 4.292 1.00 97.81 104 GLU A CA 1
ATOM 854 C C . GLU A 1 104 ? -11.252 14.410 4.794 1.00 97.81 104 GLU A C 1
ATOM 856 O O . GLU A 1 104 ? -12.167 15.208 4.600 1.00 97.81 104 GLU A O 1
ATOM 861 N N . ASN A 1 105 ? -11.424 13.293 5.509 1.00 97.44 105 ASN A N 1
ATOM 862 C CA . ASN A 1 105 ? -12.693 12.868 6.106 1.00 97.44 105 ASN A CA 1
ATOM 863 C C . ASN A 1 105 ? -12.859 13.266 7.586 1.00 97.44 105 ASN A C 1
ATOM 865 O O . ASN A 1 105 ? -13.810 12.835 8.238 1.00 97.44 105 ASN A O 1
ATOM 869 N N . GLY A 1 106 ? -11.953 14.074 8.148 1.00 97.06 106 GLY A N 1
ATOM 870 C CA . GLY A 1 106 ? -12.052 14.547 9.535 1.00 97.06 106 GLY A CA 1
ATOM 871 C C . GLY A 1 106 ? -11.906 13.450 10.598 1.00 97.06 106 GLY A C 1
ATOM 872 O O . GLY A 1 106 ? -12.334 13.639 11.738 1.00 97.06 106 GLY A O 1
ATOM 873 N N . VAL A 1 107 ? -11.308 12.309 10.251 1.00 96.88 107 VAL A N 1
ATOM 874 C CA . VAL A 1 107 ? -11.044 11.202 11.175 1.00 96.88 107 VAL A CA 1
ATOM 875 C C . VAL A 1 107 ? -9.653 11.365 11.776 1.00 96.88 107 VAL A C 1
ATOM 877 O O . VAL A 1 107 ? -8.657 11.471 11.064 1.00 96.88 107 VAL A O 1
ATOM 880 N N . ILE A 1 108 ? -9.577 11.347 13.106 1.00 95.94 108 ILE A N 1
ATOM 881 C CA . ILE A 1 108 ? -8.314 11.430 13.843 1.00 95.94 108 ILE A CA 1
ATOM 882 C C . ILE A 1 108 ? -7.948 10.022 14.330 1.00 95.94 108 ILE A C 1
ATOM 884 O O . ILE A 1 108 ? -8.614 9.513 15.236 1.00 95.94 108 ILE A O 1
ATOM 888 N N . PRO A 1 109 ? -6.926 9.370 13.745 1.00 97.19 109 PRO A N 1
ATOM 889 C CA . PRO A 1 109 ? -6.446 8.092 14.246 1.00 97.19 109 PRO A CA 1
ATOM 890 C C . PRO A 1 109 ? -5.553 8.270 15.480 1.00 97.19 109 PRO A C 1
ATOM 892 O O . PRO A 1 109 ? -4.908 9.302 15.674 1.00 97.19 109 PRO A O 1
ATOM 895 N N . GLU A 1 110 ? -5.441 7.213 16.273 1.00 97.88 110 GLU A N 1
ATOM 896 C CA . GLU A 1 110 ? -4.381 7.068 17.267 1.00 97.88 110 GLU A CA 1
ATOM 897 C C . GLU A 1 110 ? -3.124 6.524 16.578 1.00 97.88 110 GLU A C 1
ATOM 899 O O . GLU A 1 110 ? -3.200 5.592 15.777 1.00 97.88 110 GLU A O 1
ATOM 904 N N . VAL A 1 111 ? -1.952 7.090 16.867 1.00 96.69 111 VAL A N 1
ATOM 905 C CA . VAL A 1 111 ? -0.700 6.701 16.201 1.00 96.69 111 VAL A CA 1
ATOM 906 C C . VAL A 1 111 ? 0.393 6.355 17.201 1.00 96.69 111 VAL A C 1
ATOM 908 O O . VAL A 1 111 ? 0.573 7.030 18.213 1.00 96.69 111 VAL A O 1
ATOM 911 N N . ILE A 1 112 ? 1.168 5.319 16.881 1.00 96.00 112 ILE A N 1
ATOM 912 C CA . ILE A 1 112 ? 2.434 5.009 17.550 1.00 96.00 112 ILE A CA 1
ATOM 913 C C . ILE A 1 112 ? 3.554 5.371 16.586 1.00 96.00 112 ILE A C 1
ATOM 915 O O . ILE A 1 112 ? 3.609 4.873 15.458 1.00 96.00 112 ILE A O 1
ATOM 919 N N . MET A 1 113 ? 4.459 6.234 17.037 1.00 94.38 113 MET A N 1
ATOM 920 C CA . MET A 1 113 ? 5.512 6.796 16.200 1.00 94.38 113 MET A CA 1
ATOM 921 C C . MET A 1 113 ? 6.909 6.466 16.721 1.00 94.38 113 MET A C 1
ATOM 923 O O . MET A 1 113 ? 7.134 6.296 17.918 1.00 94.38 113 MET A O 1
ATOM 927 N N . ARG A 1 114 ? 7.873 6.454 15.800 1.00 91.25 114 ARG A N 1
ATOM 928 C CA . ARG A 1 114 ? 9.312 6.474 16.081 1.00 91.25 114 ARG A CA 1
ATOM 929 C C . ARG A 1 114 ? 9.923 7.646 15.328 1.00 91.25 114 ARG A C 1
ATOM 931 O O . ARG A 1 114 ? 10.145 7.577 14.118 1.00 91.25 114 ARG A O 1
ATOM 938 N N . GLY A 1 115 ? 10.168 8.739 16.047 1.00 91.19 115 GLY A N 1
ATOM 939 C CA . GLY A 1 115 ? 10.466 10.024 15.415 1.00 91.19 115 GLY A CA 1
ATOM 940 C C . GLY A 1 115 ? 9.301 10.446 14.516 1.00 91.19 115 GLY A C 1
ATOM 941 O O . GLY A 1 115 ? 8.156 10.418 14.947 1.00 91.19 115 GLY A O 1
ATOM 942 N N . ALA A 1 116 ? 9.587 10.775 13.255 1.00 88.88 116 ALA A N 1
ATOM 943 C CA . ALA A 1 116 ? 8.575 11.168 12.270 1.00 88.88 116 ALA A CA 1
ATOM 944 C C . ALA A 1 116 ? 7.871 9.986 11.566 1.00 88.88 116 ALA A C 1
ATOM 946 O O . ALA A 1 116 ? 7.046 10.206 10.685 1.00 88.88 116 ALA A O 1
ATOM 947 N N . LYS A 1 117 ? 8.210 8.736 11.907 1.00 90.69 117 LYS A N 1
ATOM 948 C CA . LYS A 1 117 ? 7.688 7.539 11.233 1.00 90.69 117 LYS A CA 1
ATOM 949 C C . LYS A 1 117 ? 6.522 6.931 12.006 1.00 90.69 117 LYS A C 1
ATOM 951 O O . LYS A 1 117 ? 6.670 6.662 13.199 1.00 90.69 117 LYS A O 1
ATOM 956 N N . ILE A 1 118 ? 5.403 6.674 11.331 1.00 93.06 118 ILE A N 1
ATOM 957 C CA . ILE A 1 118 ? 4.219 6.031 11.922 1.00 93.06 118 ILE A CA 1
ATOM 958 C C . ILE A 1 118 ? 4.377 4.518 11.839 1.00 93.06 118 ILE A C 1
ATOM 960 O O . ILE A 1 118 ? 4.281 3.942 10.762 1.00 93.06 118 ILE A O 1
ATOM 964 N N . LEU A 1 119 ? 4.616 3.878 12.979 1.00 93.75 119 LEU A N 1
ATOM 965 C CA . LEU A 1 119 ? 4.757 2.422 13.062 1.00 93.75 119 LEU A CA 1
ATOM 966 C C . LEU A 1 119 ? 3.397 1.729 13.018 1.00 93.75 119 LEU A C 1
ATOM 968 O O . LEU A 1 119 ? 3.232 0.703 12.360 1.00 93.75 119 LEU A O 1
ATOM 972 N N . THR A 1 120 ? 2.438 2.325 13.722 1.00 96.56 120 THR A N 1
ATOM 973 C CA . THR A 1 120 ? 1.077 1.818 13.845 1.00 96.56 120 THR A CA 1
ATOM 974 C C . THR A 1 120 ? 0.112 2.984 13.786 1.00 96.56 120 THR A C 1
ATOM 976 O O . THR A 1 120 ? 0.354 4.026 14.400 1.00 96.56 120 THR A O 1
ATOM 979 N N . MET A 1 121 ? -0.998 2.785 13.090 1.00 97.81 121 MET A N 1
ATOM 980 C CA . MET A 1 121 ? -2.137 3.695 13.085 1.00 97.81 121 MET A CA 1
ATOM 981 C C . MET A 1 121 ? -3.386 2.912 13.469 1.00 97.81 121 MET A C 1
ATOM 983 O O . MET A 1 121 ? -3.599 1.810 12.978 1.00 97.81 121 MET A O 1
ATOM 987 N N . TYR A 1 122 ? -4.207 3.458 14.350 1.00 98.31 122 TYR A N 1
ATOM 988 C CA . TYR A 1 122 ? -5.415 2.821 14.849 1.00 98.31 122 TYR A CA 1
ATOM 989 C C . TYR A 1 122 ? -6.610 3.754 14.668 1.00 98.31 122 TYR A C 1
ATOM 991 O O . TYR A 1 122 ? -6.539 4.930 15.015 1.00 98.31 122 TYR A O 1
ATOM 999 N N . VAL A 1 123 ? -7.701 3.232 14.110 1.00 97.94 123 VAL A N 1
ATOM 1000 C CA . VAL A 1 123 ? -8.958 3.955 13.876 1.00 97.94 123 VAL A CA 1
ATOM 1001 C C . VAL A 1 123 ? -10.006 3.416 14.859 1.00 97.94 123 VAL A C 1
ATOM 1003 O O . VAL A 1 123 ? -10.620 2.378 14.585 1.00 97.94 123 VAL A O 1
ATOM 1006 N N . PRO A 1 124 ? -10.245 4.088 16.007 1.00 96.56 124 PRO A N 1
ATOM 1007 C CA . PRO A 1 124 ? -11.021 3.513 17.111 1.00 96.56 124 PRO A CA 1
ATOM 1008 C C . PRO A 1 124 ? -12.473 3.173 16.764 1.00 96.56 124 PRO A C 1
ATOM 1010 O O . PRO A 1 124 ? -13.003 2.177 17.249 1.00 96.56 124 PRO A O 1
ATOM 1013 N N . MET A 1 125 ? -13.109 3.964 15.893 1.00 94.94 125 MET A N 1
ATOM 1014 C CA . MET A 1 125 ? -14.520 3.804 15.510 1.00 94.94 125 MET A CA 1
ATOM 1015 C C . MET A 1 125 ? -14.840 2.422 14.914 1.00 94.94 125 MET A C 1
ATOM 1017 O O . MET A 1 125 ? -15.938 1.901 15.114 1.00 94.94 125 MET A O 1
ATOM 1021 N N . LEU A 1 126 ? -13.883 1.839 14.190 1.00 95.81 126 LEU A N 1
ATOM 1022 C CA . LEU A 1 126 ? -13.999 0.520 13.561 1.00 95.81 126 LEU A CA 1
ATOM 1023 C C . LEU A 1 126 ? -12.987 -0.480 14.122 1.00 95.81 126 LEU A C 1
ATOM 1025 O O . LEU A 1 126 ? -12.888 -1.591 13.624 1.00 95.81 126 LEU A O 1
ATOM 1029 N N . LYS A 1 127 ? -12.214 -0.104 15.146 1.00 97.12 127 LYS A N 1
ATOM 1030 C CA . LYS A 1 127 ? -11.133 -0.926 15.708 1.00 97.12 127 LYS A CA 1
ATOM 1031 C C . LYS A 1 127 ? -10.129 -1.430 14.653 1.00 97.12 127 LYS A C 1
ATOM 1033 O O . LYS A 1 127 ? -9.499 -2.463 14.858 1.00 97.12 127 LYS A O 1
ATOM 1038 N N . ILE A 1 128 ? -9.966 -0.700 13.547 1.00 98.19 128 ILE A N 1
ATOM 1039 C CA . ILE A 1 128 ? -9.052 -1.064 12.455 1.00 98.19 128 ILE A CA 1
ATOM 1040 C C . ILE A 1 128 ? -7.641 -0.616 12.817 1.00 98.19 128 ILE A C 1
ATOM 1042 O O . ILE A 1 128 ? -7.436 0.520 13.259 1.00 98.19 128 ILE A O 1
ATOM 1046 N N . LYS A 1 129 ? -6.658 -1.494 12.618 1.00 98.25 129 LYS A N 1
ATOM 1047 C CA . LYS A 1 129 ? -5.248 -1.216 12.913 1.00 98.25 129 LYS A CA 1
ATOM 1048 C C . LYS A 1 129 ? -4.385 -1.395 11.674 1.00 98.25 129 LYS A C 1
ATOM 1050 O O . LYS A 1 129 ? -4.374 -2.466 11.095 1.00 98.25 129 LYS A O 1
ATOM 1055 N N . PHE A 1 130 ? -3.591 -0.392 11.334 1.00 98.25 130 PHE A N 1
ATOM 1056 C CA . PHE A 1 130 ? -2.536 -0.482 10.333 1.00 98.25 130 PHE A CA 1
ATOM 1057 C C . PHE A 1 130 ? -1.190 -0.731 11.006 1.00 98.25 130 PHE A C 1
ATOM 1059 O O . PHE A 1 130 ? -0.863 -0.066 11.993 1.00 98.25 130 PHE A O 1
ATOM 1066 N N . ILE A 1 131 ? -0.407 -1.659 10.462 1.00 97.31 131 ILE A N 1
ATOM 1067 C CA . ILE A 1 131 ? 0.890 -2.079 10.991 1.00 97.31 131 ILE A CA 1
ATOM 1068 C C . ILE A 1 131 ? 1.950 -2.024 9.888 1.00 97.31 131 ILE A C 1
ATOM 1070 O O . ILE A 1 131 ? 1.767 -2.548 8.788 1.00 97.31 131 ILE A O 1
ATOM 1074 N N . ASP A 1 132 ? 3.098 -1.433 10.215 1.00 97.00 132 ASP A N 1
ATOM 1075 C CA . ASP A 1 132 ? 4.306 -1.492 9.398 1.00 97.00 132 ASP A CA 1
ATOM 1076 C C . ASP A 1 132 ? 5.060 -2.816 9.590 1.00 97.00 132 ASP A C 1
ATOM 1078 O O . ASP A 1 132 ? 5.746 -3.007 10.599 1.00 97.00 132 ASP A O 1
ATOM 1082 N N . SER A 1 133 ? 5.016 -3.716 8.602 1.00 95.56 133 SER A N 1
ATOM 1083 C CA . SER A 1 133 ? 5.757 -4.985 8.704 1.00 95.56 133 SER A CA 1
ATOM 1084 C C . SER A 1 133 ? 7.276 -4.799 8.657 1.00 95.56 133 SER A C 1
ATOM 1086 O O . SER A 1 133 ? 8.002 -5.628 9.204 1.00 95.56 133 SER A O 1
ATOM 1088 N N . LEU A 1 134 ? 7.778 -3.687 8.099 1.00 94.44 134 LEU A N 1
ATOM 1089 C CA . LEU A 1 134 ? 9.217 -3.389 8.046 1.00 94.44 134 LEU A CA 1
ATOM 1090 C C . LEU A 1 134 ? 9.822 -3.224 9.451 1.00 94.44 134 LEU A C 1
ATOM 1092 O O . LEU A 1 134 ? 11.016 -3.436 9.651 1.00 94.44 134 LEU A O 1
ATOM 1096 N N . SER A 1 135 ? 9.005 -2.877 10.447 1.00 89.88 135 SER A N 1
ATOM 1097 C CA . SER A 1 135 ? 9.446 -2.769 11.839 1.00 89.88 135 SER A CA 1
ATOM 1098 C C . SER A 1 135 ? 9.684 -4.123 12.518 1.00 89.88 135 SER A C 1
ATOM 1100 O O . SER A 1 135 ? 10.408 -4.171 13.510 1.00 89.88 135 SER A O 1
ATOM 1102 N N . PHE A 1 136 ? 9.137 -5.207 11.963 1.00 90.44 136 PHE A N 1
ATOM 1103 C CA . PHE A 1 136 ? 9.337 -6.584 12.431 1.00 90.44 136 PHE A CA 1
ATOM 1104 C C . PHE A 1 136 ? 10.289 -7.366 11.520 1.00 90.44 136 PHE A C 1
ATOM 1106 O O . PHE A 1 136 ? 11.064 -8.192 11.995 1.00 90.44 136 PHE A O 1
ATOM 1113 N N . ILE A 1 137 ? 10.255 -7.078 10.216 1.00 92.75 137 ILE A N 1
ATOM 1114 C CA . ILE A 1 137 ? 11.052 -7.726 9.175 1.00 92.75 137 ILE A CA 1
ATOM 1115 C C . ILE A 1 137 ? 11.866 -6.627 8.468 1.00 92.75 137 ILE A C 1
ATOM 1117 O O . ILE A 1 137 ? 11.436 -6.116 7.433 1.00 92.75 137 ILE A O 1
ATOM 1121 N N . PRO A 1 138 ? 13.017 -6.202 9.032 1.00 91.94 138 PRO A N 1
ATOM 1122 C CA . PRO A 1 138 ? 13.762 -5.018 8.591 1.00 91.94 138 PRO A CA 1
ATOM 1123 C C . PRO A 1 138 ? 14.637 -5.299 7.355 1.00 91.94 138 PRO A C 1
ATOM 1125 O O . PRO A 1 138 ? 15.853 -5.113 7.373 1.00 91.94 138 PRO A O 1
ATOM 1128 N N . MET A 1 139 ? 14.022 -5.776 6.278 1.00 91.69 139 MET A N 1
ATOM 1129 C CA . MET A 1 139 ? 14.667 -6.153 5.015 1.00 91.69 139 MET A CA 1
ATOM 1130 C C . MET A 1 139 ? 13.714 -5.904 3.844 1.00 91.69 139 MET A C 1
ATOM 1132 O O . MET A 1 139 ? 12.513 -5.785 4.056 1.00 91.69 139 MET A O 1
ATOM 1136 N N . ARG A 1 140 ? 14.225 -5.814 2.611 1.00 88.75 140 ARG A N 1
ATOM 1137 C CA . ARG A 1 140 ? 13.393 -5.528 1.429 1.00 88.75 140 ARG A CA 1
ATOM 1138 C C . ARG A 1 140 ? 12.562 -6.752 1.053 1.00 88.75 140 ARG A C 1
ATOM 1140 O O . ARG A 1 140 ? 13.043 -7.873 1.175 1.00 88.75 140 ARG A O 1
ATOM 1147 N N . LEU A 1 141 ? 11.383 -6.536 0.462 1.00 86.88 141 LEU A N 1
ATOM 1148 C CA . LEU A 1 141 ? 10.555 -7.623 -0.093 1.00 86.88 141 LEU A CA 1
ATOM 1149 C C . LEU A 1 141 ? 11.329 -8.540 -1.055 1.00 86.88 141 LEU A C 1
ATOM 1151 O O . LEU A 1 141 ? 11.127 -9.747 -1.043 1.00 86.88 141 LEU A O 1
ATOM 1155 N N . ALA A 1 142 ? 12.248 -7.988 -1.855 1.00 83.38 142 ALA A N 1
ATOM 1156 C CA . ALA A 1 142 ? 13.067 -8.765 -2.791 1.00 83.38 142 ALA A CA 1
ATOM 1157 C C . ALA A 1 142 ? 13.993 -9.786 -2.101 1.00 83.38 142 ALA A C 1
ATOM 1159 O O . ALA A 1 142 ? 14.376 -10.779 -2.712 1.00 83.38 142 ALA A O 1
ATOM 1160 N N . ASP A 1 143 ? 14.325 -9.568 -0.827 1.00 86.31 143 ASP A N 1
ATOM 1161 C CA . ASP A 1 143 ? 15.193 -10.455 -0.058 1.00 86.31 143 ASP A CA 1
ATOM 1162 C C . ASP A 1 143 ? 14.401 -11.584 0.640 1.00 86.31 143 ASP A C 1
ATOM 1164 O O . ASP A 1 143 ? 15.000 -12.542 1.135 1.00 86.31 143 ASP A O 1
ATOM 1168 N N . PHE A 1 144 ? 13.060 -11.506 0.685 1.00 87.69 144 PHE A N 1
ATOM 1169 C CA . PHE A 1 144 ? 12.203 -12.471 1.394 1.00 87.69 144 PHE A CA 1
ATOM 1170 C C . PHE A 1 144 ? 12.396 -13.910 0.903 1.00 87.69 144 PHE A C 1
ATOM 1172 O O . PHE A 1 144 ? 12.572 -14.783 1.756 1.00 87.69 144 PHE A O 1
ATOM 1179 N N . PRO A 1 145 ? 12.432 -14.196 -0.416 1.00 86.62 145 PRO A N 1
ATOM 1180 C CA . PRO A 1 145 ? 12.555 -15.573 -0.882 1.00 86.62 145 PRO A CA 1
ATOM 1181 C C . PRO A 1 145 ? 13.831 -16.241 -0.376 1.00 86.62 145 PRO A C 1
ATOM 1183 O O . PRO A 1 145 ? 13.803 -17.364 0.120 1.00 86.62 145 PRO A O 1
ATOM 1186 N N . LYS A 1 146 ? 14.944 -15.500 -0.390 1.00 85.00 146 LYS A N 1
ATOM 1187 C CA . LYS A 1 146 ? 16.228 -15.977 0.123 1.00 85.00 146 LYS A CA 1
ATOM 1188 C C . LYS A 1 146 ? 16.199 -16.198 1.635 1.00 85.00 146 LYS A C 1
ATOM 1190 O O . LYS A 1 146 ? 16.710 -17.211 2.101 1.00 85.00 146 LYS A O 1
ATOM 1195 N N . THR A 1 147 ? 15.639 -15.261 2.399 1.00 86.75 147 THR A N 1
ATOM 1196 C CA . THR A 1 147 ? 15.633 -15.339 3.869 1.00 86.75 147 THR A CA 1
ATOM 1197 C C . THR A 1 147 ? 14.702 -16.424 4.398 1.00 86.75 147 THR A C 1
ATOM 1199 O O . THR A 1 147 ? 15.044 -17.084 5.377 1.00 86.75 147 THR A O 1
ATOM 1202 N N . PHE A 1 148 ? 13.555 -16.639 3.752 1.00 86.44 148 PHE A N 1
ATOM 1203 C CA . PHE A 1 148 ? 12.555 -17.622 4.178 1.00 86.44 148 PHE A CA 1
ATOM 1204 C C . PHE A 1 148 ? 12.651 -18.962 3.430 1.00 86.44 148 PHE A C 1
ATOM 1206 O O . PHE A 1 148 ? 11.843 -19.853 3.676 1.00 86.44 148 PHE A O 1
ATOM 1213 N N . GLY A 1 149 ? 13.632 -19.129 2.535 1.00 84.19 149 GLY A N 1
ATOM 1214 C CA . GLY A 1 149 ? 13.813 -20.360 1.759 1.00 84.19 149 GLY A CA 1
ATOM 1215 C C . GLY A 1 149 ? 12.666 -20.646 0.782 1.00 84.19 149 GLY A C 1
ATOM 1216 O O . GLY A 1 149 ? 12.364 -21.809 0.519 1.00 84.19 149 GLY A O 1
ATOM 1217 N N . LEU A 1 150 ? 12.007 -19.601 0.269 1.00 81.94 150 LEU A N 1
ATOM 1218 C CA . LEU A 1 150 ? 10.916 -19.726 -0.697 1.00 81.94 150 LEU A CA 1
ATOM 1219 C C . LEU A 1 150 ? 11.510 -19.913 -2.096 1.00 81.94 150 LEU A C 1
ATOM 1221 O O . LEU A 1 150 ? 12.186 -19.026 -2.615 1.00 81.94 150 LEU A O 1
ATOM 1225 N N . ASN A 1 151 ? 11.243 -21.065 -2.709 1.00 65.94 151 ASN A N 1
ATOM 1226 C CA . ASN A 1 151 ? 11.830 -21.431 -4.001 1.00 65.94 151 ASN A CA 1
ATOM 1227 C C . ASN A 1 151 ? 11.025 -20.930 -5.215 1.00 65.94 151 ASN A C 1
ATOM 1229 O O . ASN A 1 151 ? 11.559 -20.916 -6.319 1.00 65.94 151 ASN A O 1
ATOM 1233 N N . GLU A 1 152 ? 9.763 -20.518 -5.032 1.00 56.88 152 GLU A N 1
ATOM 1234 C CA . GLU A 1 152 ? 8.801 -20.377 -6.145 1.00 56.88 152 GLU A CA 1
ATOM 1235 C C . GLU A 1 152 ? 8.213 -18.967 -6.341 1.00 56.88 152 GLU A C 1
ATOM 1237 O O . GLU A 1 152 ? 7.402 -18.763 -7.237 1.00 56.88 152 GLU A O 1
ATOM 1242 N N . LEU A 1 153 ? 8.644 -17.956 -5.580 1.00 56.59 153 LEU A N 1
ATOM 1243 C CA . LEU A 1 153 ? 8.160 -16.577 -5.747 1.00 56.59 1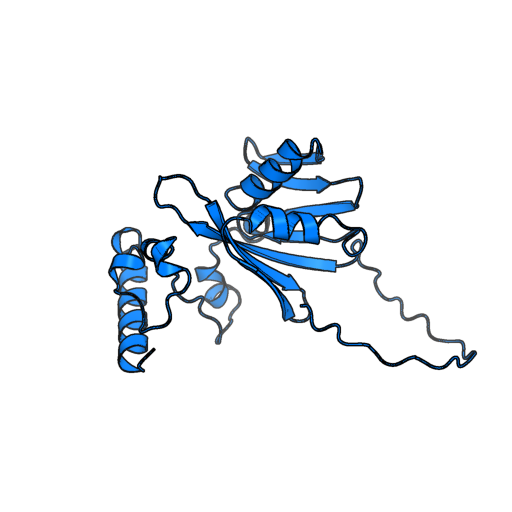53 LEU A CA 1
ATOM 1244 C C . LEU A 1 153 ? 9.299 -15.562 -5.640 1.00 56.59 153 LEU A C 1
ATOM 1246 O O . LEU A 1 153 ? 9.426 -14.839 -4.653 1.00 56.59 153 LEU A O 1
ATOM 1250 N N . ALA A 1 154 ? 10.133 -15.464 -6.674 1.00 56.34 154 ALA A N 1
ATOM 1251 C CA . ALA A 1 154 ? 10.904 -14.239 -6.849 1.00 56.34 154 ALA A CA 1
ATOM 1252 C C . ALA A 1 154 ? 9.931 -13.134 -7.282 1.00 56.34 154 ALA A C 1
ATOM 1254 O O . ALA A 1 154 ? 9.297 -13.243 -8.332 1.00 56.34 154 ALA A O 1
ATOM 1255 N N . LYS A 1 155 ? 9.791 -12.079 -6.468 1.00 66.31 155 LYS A N 1
ATOM 1256 C CA . LYS A 1 155 ? 9.044 -10.873 -6.855 1.00 66.31 155 LYS A CA 1
ATOM 1257 C C . LYS A 1 155 ? 9.579 -10.402 -8.215 1.00 66.31 155 LYS A C 1
ATOM 1259 O O . LYS A 1 155 ? 10.783 -10.191 -8.358 1.00 66.31 155 LYS A O 1
ATOM 1264 N N . GLY A 1 156 ? 8.698 -10.277 -9.208 1.00 78.69 156 GLY A N 1
ATOM 1265 C CA . GLY A 1 156 ? 9.053 -9.714 -10.511 1.00 78.69 156 GLY A CA 1
ATOM 1266 C C . GLY A 1 156 ? 9.455 -8.240 -10.402 1.00 78.69 156 GLY A C 1
ATOM 1267 O O . GLY A 1 156 ? 9.311 -7.610 -9.352 1.00 78.69 156 GLY A O 1
ATOM 1268 N N . TYR A 1 157 ? 9.946 -7.664 -11.497 1.00 87.00 157 TYR A N 1
ATOM 1269 C CA . TYR A 1 157 ? 10.249 -6.235 -11.548 1.00 87.00 157 TYR A CA 1
ATOM 1270 C C . TYR A 1 157 ? 9.032 -5.462 -12.054 1.00 87.00 157 TYR A C 1
ATOM 1272 O O . TYR A 1 157 ? 8.400 -5.876 -13.023 1.00 87.00 157 TYR A O 1
ATOM 1280 N N . PHE A 1 158 ? 8.716 -4.331 -11.420 1.00 89.56 158 PHE A N 1
ATOM 1281 C CA . PHE A 1 158 ? 7.625 -3.456 -11.846 1.00 89.56 158 PHE A CA 1
ATOM 1282 C C . PHE A 1 158 ? 8.163 -2.308 -12.724 1.00 89.56 158 PHE A C 1
ATOM 1284 O O . PHE A 1 158 ? 9.161 -1.673 -12.361 1.00 89.56 158 PHE A O 1
ATOM 1291 N N . PRO A 1 159 ? 7.547 -2.010 -13.883 1.00 92.44 159 PRO A N 1
ATOM 1292 C CA . PRO A 1 159 ? 8.007 -0.957 -14.782 1.00 92.44 159 PRO A CA 1
ATOM 1293 C C . PRO A 1 159 ? 7.534 0.423 -14.303 1.00 92.44 159 PRO A C 1
ATOM 1295 O O . PRO A 1 159 ? 6.662 1.041 -14.914 1.00 92.44 159 PRO A O 1
ATOM 1298 N N . HIS A 1 160 ? 8.116 0.931 -13.213 1.00 89.38 160 HIS A N 1
ATOM 1299 C CA . HIS A 1 160 ? 7.680 2.174 -12.559 1.00 89.38 160 HIS A CA 1
ATOM 1300 C C . HIS A 1 160 ? 7.534 3.369 -13.517 1.00 89.38 160 HIS A C 1
ATOM 1302 O O . HIS A 1 160 ? 6.585 4.135 -13.403 1.00 89.38 160 HIS A O 1
ATOM 1308 N N . LEU A 1 161 ? 8.431 3.523 -14.497 1.00 91.44 161 LEU A N 1
ATOM 1309 C CA . LEU A 1 161 ? 8.376 4.644 -15.446 1.00 91.44 161 LEU A CA 1
ATOM 1310 C C . LEU A 1 161 ? 7.377 4.418 -16.591 1.00 91.44 161 LEU A C 1
ATOM 1312 O O . LEU A 1 161 ? 7.126 5.346 -17.364 1.00 91.44 161 LEU A O 1
ATOM 1316 N N . PHE A 1 162 ? 6.869 3.191 -16.748 1.00 94.00 162 PHE A N 1
ATOM 1317 C CA . PHE A 1 162 ? 5.796 2.851 -17.685 1.00 94.00 162 PHE A CA 1
ATOM 1318 C C . PHE A 1 162 ? 4.417 3.056 -17.061 1.00 94.00 162 PHE A C 1
ATOM 1320 O O . PHE A 1 162 ? 3.458 3.246 -17.807 1.00 94.00 162 PHE A O 1
ATOM 1327 N N . ASN A 1 163 ? 4.324 3.051 -15.725 1.00 94.12 163 ASN A N 1
ATOM 1328 C CA . ASN A 1 163 ? 3.097 3.316 -14.983 1.00 94.12 163 ASN A CA 1
ATOM 1329 C C . ASN A 1 163 ? 2.681 4.790 -15.124 1.00 94.12 163 ASN A C 1
ATOM 1331 O O . ASN A 1 163 ? 3.028 5.648 -14.312 1.00 94.12 163 ASN A O 1
ATOM 1335 N N . ARG A 1 164 ? 1.991 5.077 -16.227 1.00 92.44 164 ARG A N 1
ATOM 1336 C CA . ARG A 1 164 ? 1.548 6.403 -16.670 1.00 92.44 164 ARG A CA 1
ATOM 1337 C C . ARG A 1 164 ? 0.082 6.350 -17.036 1.00 92.44 164 ARG A C 1
ATOM 1339 O O . ARG A 1 164 ? -0.409 5.280 -17.406 1.00 92.44 164 ARG A O 1
ATOM 1346 N N . ASN A 1 165 ? -0.586 7.497 -17.019 1.00 90.00 165 ASN A N 1
ATOM 1347 C CA . ASN A 1 165 ? -1.998 7.592 -17.397 1.00 90.00 165 ASN A CA 1
ATOM 1348 C C . ASN A 1 165 ? -2.265 7.033 -18.804 1.00 90.00 165 ASN A C 1
ATOM 1350 O O . ASN A 1 165 ? -3.203 6.267 -19.017 1.00 90.00 165 ASN A O 1
ATOM 1354 N N . GLU A 1 166 ? -1.376 7.332 -19.749 1.00 92.25 166 GLU A N 1
ATOM 1355 C CA . GLU A 1 166 ? -1.468 6.876 -21.142 1.00 92.25 166 GLU A CA 1
ATOM 1356 C C . GLU A 1 166 ? -1.380 5.345 -21.289 1.00 92.25 166 GLU A C 1
ATOM 1358 O O . GLU A 1 166 ? -1.924 4.780 -22.238 1.00 92.25 166 GLU A O 1
ATOM 1363 N N . ASN A 1 167 ? -0.747 4.661 -20.328 1.00 92.69 167 ASN A N 1
ATOM 1364 C CA . ASN A 1 167 ? -0.467 3.226 -20.378 1.00 92.69 167 ASN A CA 1
ATOM 1365 C C . ASN A 1 167 ? -1.374 2.381 -19.469 1.00 92.69 167 ASN A C 1
ATOM 1367 O O . ASN A 1 167 ? -1.220 1.164 -19.441 1.00 92.69 167 ASN A O 1
ATOM 1371 N N . GLN A 1 168 ? -2.340 2.966 -18.751 1.00 88.19 168 GLN A N 1
ATOM 1372 C CA . GLN A 1 168 ? -3.195 2.217 -17.806 1.00 88.19 168 GLN A CA 1
ATOM 1373 C C . GLN A 1 168 ? -4.024 1.105 -18.467 1.00 88.19 168 GLN A C 1
ATOM 1375 O O . GLN A 1 168 ? -4.416 0.142 -17.819 1.00 88.19 168 GLN A O 1
ATOM 1380 N N . LYS A 1 169 ? -4.300 1.231 -19.770 1.00 89.88 169 LYS A N 1
ATOM 1381 C CA . LYS A 1 169 ? -5.029 0.230 -20.569 1.00 89.88 169 LYS A CA 1
ATOM 1382 C C . LYS A 1 169 ? -4.116 -0.531 -21.529 1.00 89.88 169 LYS A C 1
ATOM 1384 O O . LYS A 1 169 ? -4.599 -1.120 -22.496 1.00 89.88 169 LYS A O 1
ATOM 1389 N N . TYR A 1 170 ? -2.804 -0.456 -21.320 1.00 90.88 170 TYR A N 1
ATOM 1390 C CA . TYR A 1 170 ? -1.837 -1.107 -22.184 1.00 90.88 170 TYR A CA 1
ATOM 1391 C C . TYR A 1 170 ? -2.006 -2.626 -22.120 1.00 90.88 170 TYR A C 1
ATOM 1393 O O . TYR A 1 170 ? -1.887 -3.238 -21.062 1.00 90.88 170 TYR A O 1
ATOM 1401 N N . VAL A 1 171 ? -2.255 -3.227 -23.281 1.00 89.62 171 VAL A N 1
ATOM 1402 C CA . VAL A 1 171 ? -2.205 -4.672 -23.493 1.00 89.62 171 VAL A CA 1
ATOM 1403 C C . VAL A 1 171 ? -1.259 -4.897 -24.659 1.00 89.62 171 VAL A C 1
ATOM 1405 O O . VAL A 1 171 ? -1.528 -4.468 -25.782 1.00 89.62 171 VAL A O 1
ATOM 1408 N N . GLY A 1 172 ? -0.120 -5.516 -24.385 1.00 89.62 172 GLY A N 1
ATOM 1409 C CA . GLY A 1 172 ? 0.956 -5.647 -25.352 1.00 89.62 172 GLY A CA 1
ATOM 1410 C C . GLY A 1 172 ? 2.183 -6.321 -24.746 1.00 89.62 172 GLY A C 1
ATOM 1411 O O . GLY A 1 172 ? 2.101 -6.805 -23.618 1.00 89.62 172 GLY A O 1
ATOM 1412 N N . PRO A 1 173 ? 3.294 -6.368 -25.498 1.00 90.44 173 PRO A N 1
ATOM 1413 C CA . PRO A 1 173 ? 4.527 -7.015 -25.058 1.00 90.44 173 PRO A CA 1
ATOM 1414 C C . PRO A 1 173 ? 5.134 -6.359 -23.815 1.00 90.44 173 PRO A C 1
ATOM 1416 O O . PRO A 1 173 ? 4.858 -5.199 -23.496 1.00 90.44 173 PRO A O 1
ATOM 1419 N N . LEU A 1 174 ? 6.049 -7.071 -23.162 1.00 91.25 174 LEU A N 1
ATOM 1420 C CA . LEU A 1 174 ? 6.800 -6.560 -22.018 1.00 91.25 174 LEU A CA 1
ATOM 1421 C C . LEU A 1 174 ? 7.407 -5.159 -22.288 1.00 91.25 174 LEU A C 1
ATOM 1423 O O . LEU A 1 174 ? 8.124 -4.976 -23.283 1.00 91.25 174 LEU A O 1
ATOM 1427 N N . PRO A 1 175 ? 7.208 -4.169 -21.390 1.00 93.44 175 PRO A N 1
ATOM 1428 C CA . PRO A 1 175 ? 7.792 -2.843 -21.548 1.00 93.44 175 PRO A CA 1
ATOM 1429 C C . PRO A 1 175 ? 9.318 -2.882 -21.738 1.00 93.44 175 PRO A C 1
ATOM 1431 O O . PRO A 1 175 ? 9.999 -3.739 -21.165 1.00 93.44 175 PRO A O 1
ATOM 1434 N N . PRO A 1 176 ? 9.904 -1.946 -22.503 1.00 93.12 176 PRO A N 1
ATOM 1435 C CA . PRO A 1 176 ? 11.353 -1.848 -22.641 1.00 93.12 176 PRO A CA 1
ATOM 1436 C C . PRO A 1 176 ? 12.078 -1.677 -21.298 1.00 93.12 176 PRO A C 1
ATOM 1438 O O . PRO A 1 176 ? 11.626 -0.951 -20.415 1.00 93.12 176 PRO A O 1
ATOM 1441 N N . SER A 1 177 ? 13.267 -2.275 -21.185 1.00 93.81 177 SER A N 1
ATOM 1442 C CA . SER A 1 177 ? 14.120 -2.246 -19.986 1.00 93.81 177 SER A CA 1
ATOM 1443 C C . SER A 1 177 ? 14.300 -0.857 -19.330 1.00 93.81 177 SER A C 1
ATOM 1445 O O . SER A 1 177 ? 14.222 -0.782 -18.101 1.00 93.81 177 SER A O 1
ATOM 1447 N N . PRO A 1 178 ? 14.461 0.264 -20.074 1.00 94.38 178 PRO A N 1
ATOM 1448 C CA . PRO A 1 178 ? 14.570 1.593 -19.469 1.00 94.38 178 PRO A CA 1
ATOM 1449 C C . PRO A 1 178 ? 13.405 1.969 -18.548 1.00 94.38 178 PRO A C 1
ATOM 1451 O O . PRO A 1 178 ? 13.618 2.719 -17.598 1.00 94.38 178 PRO A O 1
ATOM 1454 N N . TYR A 1 179 ? 12.203 1.428 -18.776 1.00 93.94 179 TYR A N 1
ATOM 1455 C CA . TYR A 1 179 ? 11.030 1.756 -17.971 1.00 93.94 179 TYR A CA 1
ATOM 1456 C C . TYR A 1 179 ? 11.036 1.159 -16.554 1.00 93.94 179 TY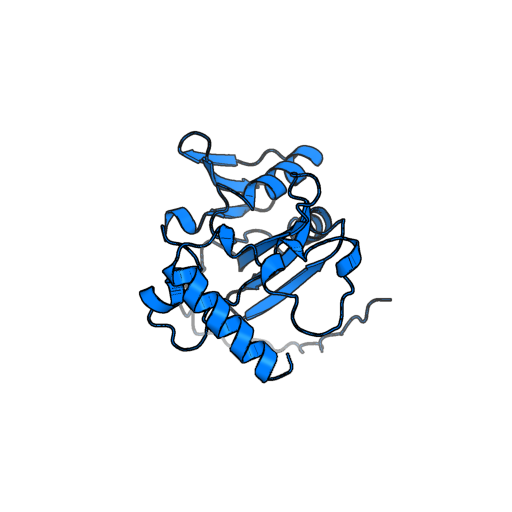R A C 1
ATOM 1458 O O . TYR A 1 179 ? 10.261 1.588 -15.703 1.00 93.94 179 TYR A O 1
ATOM 1466 N N . TYR A 1 180 ? 11.934 0.216 -16.275 1.00 93.00 180 TYR A N 1
ATOM 1467 C CA . TYR A 1 180 ? 12.120 -0.393 -14.952 1.00 93.00 180 TYR A CA 1
ATOM 1468 C C . TYR A 1 180 ? 13.163 0.346 -14.105 1.00 93.00 180 TYR A C 1
ATOM 1470 O O . TYR A 1 180 ? 13.524 -0.110 -13.025 1.00 93.00 180 TYR A O 1
ATOM 1478 N N . HIS A 1 181 ? 13.680 1.477 -14.599 1.00 90.12 181 HIS A N 1
ATOM 1479 C CA . HIS A 1 181 ? 14.708 2.276 -13.933 1.00 90.12 181 HIS A CA 1
ATOM 1480 C C . HIS A 1 181 ? 15.974 1.472 -13.522 1.00 90.12 181 HIS A C 1
ATOM 1482 O O . HIS A 1 181 ? 16.436 1.558 -12.382 1.00 90.12 181 HIS A O 1
ATOM 1488 N N . PRO A 1 182 ? 16.623 0.735 -14.449 1.00 89.69 182 PRO A N 1
ATOM 1489 C CA . PRO A 1 182 ? 17.793 -0.097 -14.136 1.00 89.69 182 PRO A CA 1
ATOM 1490 C C . PRO A 1 182 ? 19.014 0.689 -13.639 1.00 89.69 182 PRO A C 1
ATOM 1492 O O . PRO A 1 182 ? 19.955 0.106 -13.110 1.00 89.69 182 PRO A O 1
ATOM 1495 N N . ASN A 1 183 ? 19.037 2.011 -13.825 1.00 88.56 183 ASN A N 1
ATOM 1496 C CA . ASN A 1 183 ? 20.105 2.871 -13.315 1.00 88.56 183 ASN A CA 1
ATOM 1497 C C . ASN A 1 183 ? 19.990 3.139 -11.806 1.00 88.56 183 ASN A C 1
ATOM 1499 O O . ASN A 1 183 ? 20.983 3.523 -11.198 1.00 88.56 183 ASN A O 1
ATOM 1503 N N . GLY A 1 184 ? 18.812 2.925 -11.209 1.00 85.25 184 GLY A N 1
ATOM 1504 C CA . GLY A 1 184 ? 18.619 2.987 -9.759 1.00 85.25 184 GLY A CA 1
ATOM 1505 C C . GLY A 1 184 ? 18.966 1.686 -9.030 1.00 85.25 184 GLY A C 1
ATOM 1506 O O . GLY A 1 184 ? 18.952 1.663 -7.804 1.00 85.25 184 GLY A O 1
ATOM 1507 N N . MET A 1 185 ? 19.264 0.611 -9.764 1.00 90.06 185 MET A N 1
ATOM 1508 C CA . MET A 1 185 ? 19.643 -0.687 -9.204 1.00 90.06 185 MET A CA 1
ATOM 1509 C C . MET A 1 185 ? 21.146 -0.749 -8.936 1.00 90.06 185 MET A C 1
ATOM 1511 O O . MET A 1 185 ? 21.946 -0.138 -9.653 1.00 90.06 185 MET A O 1
ATOM 1515 N N . ASN A 1 186 ? 21.554 -1.540 -7.943 1.00 90.25 186 ASN A N 1
ATOM 1516 C CA . ASN A 1 186 ? 22.974 -1.852 -7.786 1.00 90.25 186 ASN A CA 1
ATOM 1517 C C . ASN A 1 186 ? 23.464 -2.778 -8.929 1.00 90.25 186 ASN A C 1
ATOM 1519 O O . ASN A 1 186 ? 22.642 -3.388 -9.615 1.00 90.25 186 ASN A O 1
ATOM 1523 N N . PRO A 1 187 ? 24.786 -2.917 -9.160 1.00 92.44 187 PRO A N 1
ATOM 1524 C CA . PRO A 1 187 ? 25.300 -3.700 -10.288 1.00 92.44 187 PRO A CA 1
ATOM 1525 C C . PRO A 1 187 ? 24.804 -5.156 -10.349 1.00 92.44 187 PRO A C 1
ATOM 1527 O O . PRO A 1 187 ? 24.459 -5.624 -11.431 1.00 92.44 187 PRO A O 1
ATOM 1530 N N . ALA A 1 188 ? 24.714 -5.849 -9.208 1.00 89.44 188 ALA A N 1
ATOM 1531 C CA . ALA A 1 188 ? 24.272 -7.246 -9.147 1.00 89.44 188 ALA A CA 1
ATOM 1532 C C . ALA A 1 188 ? 22.759 -7.392 -9.388 1.00 89.44 188 ALA A C 1
ATOM 1534 O O . ALA A 1 188 ? 22.311 -8.285 -10.109 1.00 89.44 188 ALA A O 1
ATOM 1535 N N . GLU A 1 189 ? 21.959 -6.484 -8.823 1.00 87.38 189 GLU A N 1
ATOM 1536 C CA . GLU A 1 189 ? 20.520 -6.402 -9.099 1.00 87.38 189 GLU A CA 1
ATOM 1537 C C . GLU A 1 189 ? 20.253 -6.098 -10.572 1.00 87.38 189 GLU A C 1
ATOM 1539 O O . GLU A 1 189 ? 19.370 -6.707 -11.169 1.00 87.38 189 GLU A O 1
ATOM 1544 N N . LYS A 1 190 ? 21.033 -5.191 -11.170 1.00 91.69 190 LYS A N 1
ATOM 1545 C CA . LYS A 1 190 ? 20.907 -4.818 -12.580 1.00 91.69 190 LYS A CA 1
ATOM 1546 C C . LYS A 1 190 ? 21.207 -5.995 -13.505 1.00 91.69 190 LYS A C 1
ATOM 1548 O O . LYS A 1 190 ? 20.479 -6.194 -14.471 1.00 91.69 190 LYS A O 1
ATOM 1553 N N . GLU A 1 191 ? 22.250 -6.772 -13.222 1.00 92.19 191 GLU A N 1
ATOM 1554 C CA . GLU A 1 191 ? 22.566 -7.988 -13.982 1.00 92.19 191 GLU A CA 1
ATOM 1555 C C . GLU A 1 191 ? 21.429 -9.016 -13.890 1.00 92.19 191 GLU A C 1
ATOM 1557 O O . GLU A 1 191 ? 20.972 -9.531 -14.912 1.00 92.19 191 GLU A O 1
ATOM 1562 N N . THR A 1 192 ? 20.911 -9.237 -12.678 1.00 90.19 192 THR A N 1
ATOM 1563 C CA . THR A 1 192 ? 19.777 -10.142 -12.430 1.00 90.19 192 THR A CA 1
ATOM 1564 C C . THR A 1 192 ? 18.524 -9.686 -13.184 1.00 90.19 192 THR A C 1
ATOM 1566 O O . THR A 1 192 ? 17.882 -10.487 -13.862 1.00 90.19 192 THR A O 1
ATOM 1569 N N . PHE A 1 193 ? 18.219 -8.388 -13.136 1.00 91.94 193 PHE A N 1
ATOM 1570 C CA . PHE A 1 193 ? 17.112 -7.776 -13.866 1.00 91.94 193 PHE A CA 1
ATOM 1571 C C . PHE A 1 193 ? 17.253 -7.931 -15.383 1.00 91.94 193 PHE A C 1
ATOM 1573 O O . PHE A 1 193 ? 16.287 -8.290 -16.049 1.00 91.94 193 PHE A O 1
ATOM 1580 N N . LEU A 1 194 ? 18.434 -7.660 -15.947 1.00 93.31 194 LEU A N 1
ATOM 1581 C CA . LEU A 1 194 ? 18.650 -7.753 -17.394 1.00 93.31 194 LEU A CA 1
ATOM 1582 C C . LEU A 1 194 ? 18.472 -9.185 -17.898 1.00 93.31 194 LEU A C 1
ATOM 1584 O O . LEU A 1 194 ? 17.849 -9.380 -18.940 1.00 93.31 194 LEU A O 1
ATOM 1588 N N . LYS A 1 195 ? 18.961 -10.172 -17.139 1.00 92.44 195 LYS A N 1
ATOM 1589 C CA . LYS A 1 195 ? 18.747 -11.588 -17.445 1.00 92.44 195 LYS A CA 1
ATOM 1590 C C . LYS A 1 195 ? 17.259 -11.948 -17.403 1.00 92.44 195 LYS A C 1
ATOM 1592 O O . LYS A 1 195 ? 16.744 -12.481 -18.379 1.00 92.44 195 LYS A O 1
ATOM 1597 N N . TRP A 1 196 ? 16.563 -11.577 -16.328 1.00 91.56 196 TRP A N 1
ATOM 1598 C CA . TRP A 1 196 ? 15.116 -11.783 -16.190 1.00 91.56 196 TRP A CA 1
ATOM 1599 C C . TRP A 1 196 ? 14.314 -11.126 -17.329 1.00 91.56 196 TRP A C 1
ATOM 1601 O O . TRP A 1 196 ? 13.425 -11.745 -17.910 1.00 91.56 196 TRP A O 1
ATOM 1611 N N . HIS A 1 197 ? 14.651 -9.885 -17.698 1.00 92.50 197 HIS A N 1
ATOM 1612 C CA . HIS A 1 197 ? 13.969 -9.133 -18.760 1.00 92.50 197 HIS A CA 1
ATOM 1613 C C . HIS A 1 197 ? 14.176 -9.781 -20.133 1.00 92.50 197 HIS A C 1
ATOM 1615 O O . HIS A 1 197 ? 13.234 -9.880 -20.921 1.00 92.50 197 HIS A O 1
ATOM 1621 N N . GLN A 1 198 ? 15.393 -10.260 -20.404 1.00 92.56 198 GLN A N 1
ATOM 1622 C CA . GLN A 1 198 ? 15.709 -10.983 -21.630 1.00 92.56 198 GLN A CA 1
ATOM 1623 C C . GLN A 1 198 ? 14.955 -12.318 -21.716 1.00 92.56 198 GLN A C 1
ATOM 1625 O O . GLN A 1 198 ? 14.340 -12.585 -22.745 1.00 92.56 198 GLN A O 1
ATOM 1630 N N . GLU A 1 199 ? 14.945 -13.113 -20.643 1.00 90.81 199 GLU A N 1
ATOM 1631 C CA . GLU A 1 199 ? 14.236 -14.400 -20.589 1.00 90.81 199 GLU A CA 1
ATOM 1632 C C . GLU A 1 199 ? 12.728 -14.235 -20.838 1.00 90.81 199 GLU A C 1
ATOM 1634 O O . GLU A 1 199 ? 12.139 -14.981 -21.620 1.00 90.81 199 GLU A O 1
ATOM 1639 N N . LEU A 1 200 ? 12.087 -13.228 -20.234 1.00 88.44 200 LEU A N 1
ATOM 1640 C CA . LEU A 1 200 ? 10.666 -12.956 -20.482 1.00 88.44 200 LEU A CA 1
ATOM 1641 C C . LEU A 1 200 ? 10.394 -12.528 -21.926 1.00 88.44 200 LEU A C 1
ATOM 1643 O O . LEU A 1 200 ? 9.430 -12.990 -22.537 1.00 88.44 200 LEU A O 1
ATOM 1647 N N . LYS A 1 201 ? 11.268 -11.692 -22.494 1.00 86.94 201 LYS A N 1
ATOM 1648 C CA . LYS A 1 201 ? 11.155 -11.252 -23.887 1.00 86.94 201 LYS A CA 1
ATOM 1649 C C . LYS A 1 201 ? 11.300 -12.417 -24.871 1.00 86.94 201 LYS A C 1
ATOM 1651 O O . LYS A 1 201 ? 10.595 -12.455 -25.875 1.00 86.94 201 LYS A O 1
ATOM 1656 N N . GLU A 1 202 ? 12.199 -13.361 -24.597 1.00 88.56 202 GLU A N 1
ATOM 1657 C CA . GLU A 1 202 ? 12.392 -14.572 -25.409 1.00 88.56 202 GLU A CA 1
ATOM 1658 C C . GLU A 1 202 ? 11.193 -15.532 -25.315 1.00 88.56 202 GLU A C 1
ATOM 1660 O O . GLU A 1 202 ? 10.847 -16.184 -26.300 1.00 88.56 202 GLU A O 1
ATOM 1665 N N . ASN A 1 203 ? 10.502 -15.552 -24.172 1.00 84.69 203 ASN A N 1
ATOM 1666 C CA . ASN A 1 203 ? 9.288 -16.341 -23.949 1.00 84.69 203 ASN A CA 1
ATOM 1667 C C . ASN A 1 203 ? 7.995 -15.684 -24.480 1.00 84.69 203 ASN A C 1
ATOM 1669 O O . ASN A 1 203 ? 6.908 -16.202 -24.230 1.00 84.69 203 ASN A O 1
ATOM 1673 N N . ASN A 1 204 ? 8.097 -14.590 -25.246 1.00 75.00 204 ASN A N 1
ATOM 1674 C CA . ASN A 1 204 ? 6.973 -13.834 -25.821 1.00 75.00 204 ASN A CA 1
ATOM 1675 C C . ASN A 1 204 ? 5.940 -13.331 -24.790 1.00 75.00 204 ASN A C 1
ATOM 1677 O O . ASN A 1 204 ? 4.741 -13.325 -25.083 1.00 75.00 204 ASN A O 1
ATOM 1681 N N . TYR A 1 205 ? 6.407 -12.906 -23.611 1.00 61.72 205 TYR A N 1
ATOM 1682 C CA . TYR A 1 205 ? 5.614 -12.089 -22.681 1.00 61.72 205 TYR A CA 1
ATOM 1683 C C . TYR A 1 205 ? 5.517 -10.619 -23.124 1.00 61.72 205 TYR A C 1
ATOM 1685 O O . TYR A 1 205 ? 6.473 -10.077 -23.733 1.00 61.72 205 TYR A O 1
#

Foldseek 3Di:
DDDDDDDDDDDDDDDDDDDPPVPVPPQFDFEKEKDFAFACPPVDTAGAKMWIATPVGDIDMAGGRCRLVVVVVVCPDLVRQRYEYEYAPCQPPVVVSVVVNCVVVVFDWDFDDDVSTTQKTARPVRRYIYGHCCVVVVDDPQCVCVVVVPDPDRDAQDLNQCPDPVCSVPDAFDDDPVSSVLVPDDPVVSVVNVVVSVVRVVVRD

Radius of gyration: 20.75 Å; chains: 1; bounding box: 58×46×49 Å

InterPro domains:
  IPR004868 DNA-directed DNA polymerase, family B, mitochondria/virus [PF03175] (85-183)
  IPR012337 Ribonuclease H-like superfamily [SSF53098] (30-169)
  IPR036397 Ribonuclease H superfamily [G3DSA:3.30.420.10] (25-175)

Sequence (205 aa):
MHPVKEKPARETGLCDDEADEDVHKSGYNELLFFDFECIQENGTHEPNLCVIQNEAGDEWMFQGDNTRNEFCEWLFTKEHEGCIMVAHNFQGYNGYFIQQYLHENGVIPEVIMRGAKILTMYVPMLKIKFIDSLSFIPMRLADFPKTFGLNELAKGYFPHLFNRNENQKYVGPLPPSPYYHPNGMNPAEKETFLKWHQELKENNY